Protein AF-A0A8C0G043-F1 (afdb_monomer_lite)

Organism: Chelonoidis abingdonii (NCBI:txid106734)

Structure (mmCIF, N/CA/C/O backbone):
data_AF-A0A8C0G043-F1
#
_entry.id   AF-A0A8C0G043-F1
#
loop_
_atom_site.group_PDB
_atom_site.id
_atom_site.type_symbol
_atom_site.label_atom_id
_atom_site.label_alt_id
_atom_site.label_comp_id
_atom_site.label_asym_id
_atom_site.label_entity_id
_atom_site.label_seq_id
_atom_site.pdbx_PDB_ins_code
_atom_site.Cartn_x
_atom_site.Cartn_y
_atom_site.Cartn_z
_atom_site.occupancy
_atom_site.B_iso_or_equiv
_atom_site.auth_seq_id
_atom_site.auth_comp_id
_atom_site.auth_asym_id
_atom_site.auth_atom_id
_atom_site.pdbx_PDB_model_num
ATOM 1 N N . ILE A 1 1 ? 11.505 -11.528 8.336 1.00 59.50 1 ILE A N 1
ATOM 2 C CA . ILE A 1 1 ? 10.278 -11.000 7.685 1.00 59.50 1 ILE A CA 1
ATOM 3 C C . ILE A 1 1 ? 9.089 -11.456 8.519 1.00 59.50 1 ILE A C 1
ATOM 5 O O . ILE A 1 1 ? 9.089 -12.606 8.944 1.00 59.50 1 ILE A O 1
ATOM 9 N N . TYR A 1 2 ? 8.133 -10.569 8.796 1.00 73.75 2 TYR A N 1
ATOM 10 C CA . TYR A 1 2 ? 7.026 -10.818 9.729 1.00 73.75 2 TYR A CA 1
ATOM 11 C C . TYR A 1 2 ? 6.059 -11.940 9.284 1.00 73.75 2 TYR A C 1
ATOM 13 O O . TYR A 1 2 ? 5.515 -12.641 10.132 1.00 73.75 2 TYR A O 1
ATOM 21 N N . SER A 1 3 ? 5.911 -12.172 7.974 1.00 74.19 3 SER A N 1
ATOM 22 C CA . SER A 1 3 ? 5.078 -13.240 7.393 1.00 74.19 3 SER A CA 1
ATOM 23 C C . SER A 1 3 ? 5.573 -14.672 7.650 1.00 74.19 3 SER A C 1
ATOM 25 O O . SER A 1 3 ? 4.772 -15.607 7.603 1.00 74.19 3 SER A O 1
ATOM 27 N N . ASP A 1 4 ? 6.873 -14.843 7.940 1.00 81.50 4 ASP A N 1
ATOM 28 C CA . ASP A 1 4 ? 7.525 -16.143 8.183 1.00 81.50 4 ASP A CA 1
ATOM 29 C C . ASP A 1 4 ? 7.312 -17.144 7.025 1.00 81.50 4 ASP A C 1
ATOM 31 O O . ASP A 1 4 ? 6.990 -18.306 7.248 1.00 81.50 4 ASP A O 1
ATOM 35 N N . ARG A 1 5 ? 7.462 -16.678 5.770 1.00 79.44 5 ARG A N 1
ATOM 36 C CA . ARG A 1 5 ? 7.255 -17.460 4.529 1.00 79.44 5 ARG A CA 1
ATOM 37 C C . ARG A 1 5 ? 5.898 -18.172 4.524 1.00 79.44 5 ARG A C 1
ATOM 39 O O . ARG A 1 5 ? 5.834 -19.397 4.626 1.00 79.44 5 ARG A O 1
ATOM 46 N N . THR A 1 6 ? 4.808 -17.414 4.439 1.00 79.56 6 THR A N 1
ATOM 47 C CA . THR A 1 6 ? 3.412 -17.908 4.529 1.00 79.56 6 THR A CA 1
ATOM 48 C C . THR A 1 6 ? 2.971 -18.507 5.877 1.00 79.56 6 THR A C 1
ATOM 50 O O . THR A 1 6 ? 1.774 -18.698 6.076 1.00 79.56 6 THR A O 1
ATOM 53 N N . ARG A 1 7 ? 3.875 -18.790 6.834 1.00 78.31 7 ARG A N 1
AT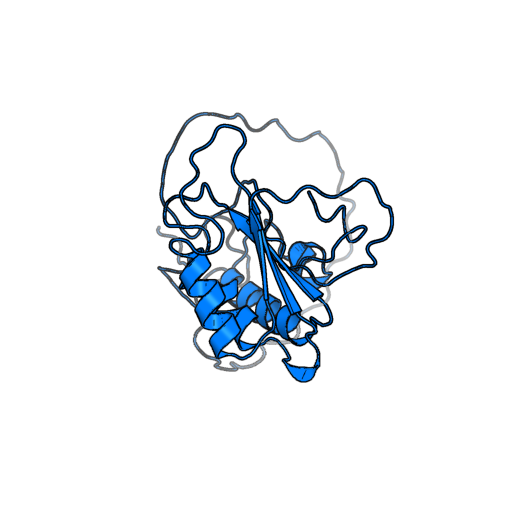OM 54 C CA . ARG A 1 7 ? 3.525 -19.513 8.079 1.00 78.31 7 ARG A CA 1
ATOM 55 C C . ARG A 1 7 ? 2.655 -18.717 9.050 1.00 78.31 7 ARG A C 1
ATOM 57 O O . ARG A 1 7 ? 2.049 -19.320 9.930 1.00 78.31 7 ARG A O 1
ATOM 64 N N . ARG A 1 8 ? 2.633 -17.387 8.934 1.00 78.06 8 ARG A N 1
ATOM 65 C CA . ARG A 1 8 ? 1.775 -16.497 9.742 1.00 78.06 8 ARG A CA 1
ATOM 66 C C . ARG A 1 8 ? 0.804 -15.712 8.872 1.00 78.06 8 ARG A C 1
ATOM 68 O O . ARG A 1 8 ? -0.361 -15.581 9.215 1.00 78.06 8 ARG A O 1
ATOM 75 N N . TYR A 1 9 ? 1.303 -15.203 7.750 1.00 83.62 9 TYR A N 1
ATOM 76 C CA . TYR A 1 9 ? 0.574 -14.328 6.840 1.00 83.62 9 TYR A CA 1
ATOM 77 C C . TYR A 1 9 ? 1.056 -14.557 5.411 1.00 83.62 9 TYR A C 1
ATOM 79 O O . TYR A 1 9 ? 2.229 -14.873 5.214 1.00 83.62 9 TYR A O 1
ATOM 87 N N . LEU A 1 10 ? 0.184 -14.349 4.424 1.00 85.56 10 LEU A N 1
ATOM 88 C CA . LEU A 1 10 ? 0.508 -14.496 3.002 1.00 85.56 10 LEU A CA 1
ATOM 89 C C . LEU A 1 10 ? 0.495 -13.126 2.300 1.00 85.56 10 LEU A C 1
ATOM 91 O O . LEU A 1 10 ? -0.532 -12.777 1.726 1.00 85.56 10 LEU A O 1
ATOM 95 N N . PRO A 1 11 ? 1.582 -12.331 2.348 1.00 88.19 11 PRO A N 1
ATOM 96 C CA . PRO A 1 11 ? 1.716 -11.134 1.523 1.00 88.19 11 PRO A CA 1
ATOM 97 C C . PRO A 1 11 ? 1.948 -11.456 0.052 1.00 88.19 11 PRO A C 1
ATOM 99 O O . PRO A 1 11 ? 2.383 -12.554 -0.291 1.00 88.19 11 PRO A O 1
ATOM 102 N N . LEU A 1 12 ? 1.746 -10.454 -0.810 1.00 87.50 12 LEU A N 1
ATOM 103 C CA . LEU A 1 12 ? 1.955 -10.570 -2.253 1.00 87.50 12 LEU A CA 1
ATOM 104 C C . LEU A 1 12 ? 3.327 -11.178 -2.602 1.00 87.50 12 LEU A C 1
ATOM 106 O O . LEU A 1 12 ? 3.374 -12.129 -3.379 1.00 87.50 12 LEU A O 1
ATOM 110 N N . CYS A 1 13 ? 4.416 -10.712 -1.979 1.00 86.19 13 CYS A N 1
ATOM 111 C CA . CYS A 1 13 ? 5.775 -11.238 -2.186 1.00 86.19 13 CYS A CA 1
ATOM 112 C C . CYS A 1 13 ? 5.940 -12.728 -1.825 1.00 86.19 13 CYS A C 1
ATOM 114 O O . CYS A 1 13 ? 6.779 -13.395 -2.419 1.00 86.19 13 CYS A O 1
ATOM 116 N N . ASP A 1 14 ? 5.135 -13.270 -0.902 1.00 86.25 14 ASP A N 1
ATOM 117 C CA . ASP A 1 14 ? 5.160 -14.695 -0.531 1.00 86.25 14 ASP A CA 1
ATOM 118 C C . ASP A 1 14 ? 4.188 -15.545 -1.391 1.00 86.25 14 ASP A C 1
ATOM 120 O O . ASP A 1 14 ? 4.133 -16.768 -1.243 1.00 86.25 14 ASP A O 1
ATOM 124 N N . THR A 1 15 ? 3.413 -14.940 -2.305 1.00 85.94 15 THR A N 1
ATOM 125 C CA . THR A 1 15 ? 2.629 -15.689 -3.308 1.00 85.94 15 THR A CA 1
ATOM 126 C C . THR A 1 15 ? 3.529 -16.227 -4.422 1.00 85.94 15 THR A C 1
ATOM 128 O O . THR A 1 15 ? 4.601 -15.684 -4.688 1.00 85.94 15 THR A O 1
ATOM 131 N N . LEU A 1 16 ? 3.075 -17.255 -5.151 1.00 90.06 16 LEU A N 1
ATOM 132 C CA . LEU A 1 16 ? 3.835 -17.813 -6.279 1.00 90.06 16 LEU A CA 1
ATOM 133 C C . LEU A 1 16 ? 4.199 -16.748 -7.328 1.00 90.06 16 LEU A C 1
ATOM 135 O O . LEU A 1 16 ? 5.330 -16.716 -7.793 1.00 90.06 16 LEU A O 1
ATOM 139 N N . ILE A 1 17 ? 3.264 -15.862 -7.686 1.00 88.94 17 ILE A N 1
ATOM 140 C CA . ILE A 1 17 ? 3.528 -14.825 -8.692 1.00 88.94 17 ILE A CA 1
ATOM 141 C C . ILE A 1 17 ? 4.449 -13.743 -8.125 1.00 88.94 17 ILE A C 1
ATOM 143 O O . ILE A 1 17 ? 5.455 -13.425 -8.751 1.00 88.94 17 ILE A O 1
ATOM 147 N N . GLY A 1 18 ? 4.153 -13.209 -6.936 1.00 88.19 18 GLY A N 1
ATOM 148 C CA . GLY A 1 18 ? 4.967 -12.145 -6.344 1.00 88.19 18 GLY A CA 1
ATOM 149 C C . GLY A 1 18 ? 6.399 -12.585 -6.037 1.00 88.19 18 GLY A C 1
ATOM 150 O O . GLY A 1 18 ? 7.322 -11.829 -6.319 1.00 88.19 18 GLY A O 1
ATOM 151 N N . SER A 1 19 ? 6.610 -13.819 -5.568 1.00 89.31 19 SER A N 1
ATOM 152 C CA . SER A 1 19 ? 7.951 -14.352 -5.260 1.00 89.31 19 SER A CA 1
ATOM 153 C C . SER A 1 19 ? 8.864 -14.500 -6.483 1.00 89.31 19 SER A C 1
ATOM 155 O O . SER A 1 19 ? 10.082 -14.463 -6.328 1.00 89.31 19 SER A O 1
ATOM 157 N N . PHE A 1 20 ? 8.313 -14.607 -7.700 1.00 90.44 20 PHE A N 1
ATOM 158 C CA . PHE A 1 20 ? 9.107 -14.550 -8.934 1.00 90.44 20 PHE A CA 1
ATOM 159 C C . PHE A 1 20 ? 9.534 -13.130 -9.328 1.00 90.44 20 PHE A C 1
ATOM 161 O O . PHE A 1 20 ? 10.513 -12.991 -10.054 1.00 90.44 20 PHE A O 1
ATOM 168 N N . GLY A 1 21 ? 8.816 -12.090 -8.890 1.00 88.00 21 GLY A N 1
ATOM 169 C CA . GLY A 1 21 ? 9.175 -10.690 -9.152 1.00 88.00 21 GLY A CA 1
ATOM 170 C C . GLY A 1 21 ? 9.934 -10.013 -8.008 1.00 88.00 21 GLY A C 1
ATOM 171 O O . GLY A 1 21 ? 10.554 -8.973 -8.224 1.00 88.00 21 GLY A O 1
ATOM 172 N N . ASP A 1 22 ? 9.883 -10.572 -6.795 1.00 85.75 22 ASP A N 1
ATOM 173 C CA . ASP A 1 22 ? 10.409 -9.952 -5.577 1.00 85.75 22 ASP A CA 1
ATOM 174 C C . ASP A 1 22 ? 11.915 -9.652 -5.698 1.00 85.75 22 ASP A C 1
ATOM 176 O O . ASP A 1 22 ? 12.726 -10.521 -6.017 1.00 85.75 22 ASP A O 1
ATOM 180 N N . PHE A 1 23 ? 12.284 -8.390 -5.466 1.00 85.06 23 PHE A N 1
ATOM 181 C CA . PHE A 1 23 ? 13.631 -7.820 -5.654 1.00 85.06 23 PHE A CA 1
ATOM 182 C C . PHE A 1 23 ? 14.239 -7.870 -7.069 1.00 85.06 23 PHE A C 1
ATOM 184 O O . PHE A 1 23 ? 15.354 -7.372 -7.246 1.00 85.06 23 PHE A O 1
ATOM 191 N N . LEU A 1 24 ? 13.541 -8.387 -8.084 1.00 89.19 24 LEU A N 1
ATOM 192 C CA . LEU A 1 24 ? 14.036 -8.398 -9.463 1.00 89.19 24 LEU A CA 1
ATOM 193 C C . LEU A 1 24 ? 13.673 -7.110 -10.220 1.00 89.19 24 LEU A C 1
ATOM 195 O O . LEU A 1 24 ? 12.675 -6.449 -9.946 1.00 89.19 24 LEU A O 1
ATOM 199 N N . ASN A 1 25 ? 14.493 -6.774 -11.217 1.00 89.38 25 ASN A N 1
ATOM 200 C CA . ASN A 1 25 ? 14.250 -5.700 -12.179 1.00 89.38 25 ASN A CA 1
ATOM 201 C C . ASN A 1 25 ? 14.567 -6.236 -13.581 1.00 89.38 25 ASN A C 1
ATOM 203 O O . ASN A 1 25 ? 15.611 -6.862 -13.770 1.00 89.38 25 ASN A O 1
ATOM 207 N N . TRP A 1 26 ? 13.670 -6.042 -14.548 1.00 92.12 26 TRP A N 1
ATOM 208 C CA . TRP A 1 26 ? 13.805 -6.623 -15.884 1.00 92.12 26 TRP A CA 1
ATOM 209 C C . TRP A 1 26 ? 13.131 -5.779 -16.965 1.00 92.12 26 TRP A C 1
ATOM 211 O O . TRP A 1 26 ? 12.084 -5.166 -16.765 1.00 92.12 26 TRP A O 1
ATOM 221 N N . CYS A 1 27 ? 13.721 -5.796 -18.156 1.00 92.69 27 CYS A N 1
ATOM 222 C CA . CYS A 1 27 ? 13.172 -5.200 -19.366 1.00 92.69 27 CYS A CA 1
ATOM 223 C C . CYS A 1 27 ? 13.891 -5.766 -20.603 1.00 92.69 27 CYS A C 1
ATOM 225 O O . CYS A 1 27 ? 15.016 -6.267 -20.513 1.00 92.69 27 CYS A O 1
ATOM 227 N N . GLY A 1 28 ? 13.241 -5.684 -21.765 1.00 91.25 28 GLY A N 1
ATOM 228 C CA . GLY A 1 28 ? 13.879 -5.977 -23.051 1.00 91.25 28 GLY A CA 1
ATOM 229 C C . GLY A 1 28 ? 14.811 -4.851 -23.513 1.00 91.25 28 GLY A C 1
ATOM 230 O O . GLY A 1 28 ? 14.851 -3.770 -22.923 1.00 91.25 28 GLY A O 1
ATOM 231 N N . GLN A 1 29 ? 15.547 -5.090 -24.594 1.00 89.25 29 GLN A N 1
ATOM 232 C CA . GLN A 1 29 ? 16.297 -4.067 -25.324 1.00 89.25 29 GLN A CA 1
ATOM 233 C C . GLN A 1 29 ? 15.414 -3.389 -26.382 1.00 89.25 29 GLN A C 1
ATOM 235 O O . GLN A 1 29 ? 14.492 -3.984 -26.925 1.00 89.25 29 GLN A O 1
ATOM 240 N N . ALA A 1 30 ? 15.669 -2.109 -26.676 1.00 84.25 30 ALA A N 1
ATOM 241 C CA . ALA A 1 30 ? 14.777 -1.325 -27.543 1.00 84.25 30 ALA A CA 1
ATOM 242 C C . ALA A 1 30 ? 14.837 -1.734 -29.025 1.00 84.25 30 ALA A C 1
ATOM 244 O O . ALA A 1 30 ? 13.884 -1.518 -29.767 1.00 84.25 30 ALA A O 1
ATOM 245 N N . ASN A 1 31 ? 15.977 -2.288 -29.446 1.00 87.19 31 ASN A N 1
ATOM 246 C CA . ASN A 1 31 ? 16.301 -2.599 -30.839 1.00 87.19 31 ASN A CA 1
ATOM 247 C C . ASN A 1 31 ? 16.760 -4.064 -31.015 1.00 87.19 31 ASN A C 1
ATOM 249 O O . ASN A 1 31 ? 17.343 -4.394 -32.043 1.00 87.19 31 ASN A O 1
ATOM 253 N N . ASP A 1 32 ? 16.573 -4.913 -29.999 1.00 89.81 32 ASP A N 1
ATOM 254 C CA . ASP A 1 32 ? 17.010 -6.314 -29.981 1.00 89.81 32 ASP A CA 1
ATOM 255 C C . ASP A 1 32 ? 16.078 -7.134 -29.067 1.00 89.81 32 ASP A C 1
ATOM 257 O O . ASP A 1 32 ? 15.365 -6.590 -28.228 1.00 89.81 32 ASP A O 1
ATOM 261 N N . THR A 1 33 ? 16.080 -8.450 -29.237 1.00 90.69 33 THR A N 1
ATOM 262 C CA . THR A 1 33 ? 15.260 -9.429 -28.504 1.00 90.69 33 THR A CA 1
ATOM 263 C C . THR A 1 33 ? 15.811 -9.799 -27.121 1.00 90.69 33 THR A C 1
ATOM 265 O O . THR A 1 33 ? 15.146 -10.509 -26.368 1.00 90.69 33 THR A O 1
ATOM 268 N N . GLY A 1 34 ? 17.020 -9.340 -26.781 1.00 93.25 34 GLY A N 1
ATOM 269 C CA . GLY A 1 34 ? 17.683 -9.617 -25.508 1.00 93.25 34 GLY A CA 1
ATOM 270 C C . GLY A 1 34 ? 17.158 -8.801 -24.319 1.00 93.25 34 GLY A C 1
ATOM 271 O O . GLY A 1 34 ? 16.411 -7.833 -24.462 1.00 93.25 34 GLY A O 1
ATOM 272 N N . PHE A 1 35 ? 17.599 -9.182 -23.118 1.00 92.25 35 PHE A N 1
ATOM 273 C CA . PHE A 1 35 ? 17.397 -8.402 -21.893 1.00 92.25 35 PHE A CA 1
ATOM 274 C C . PHE A 1 35 ? 18.353 -7.205 -21.832 1.00 92.25 35 PHE A C 1
ATOM 276 O O . PHE A 1 35 ? 19.514 -7.303 -22.238 1.00 92.25 35 PHE A O 1
ATOM 283 N N . ASN A 1 36 ? 17.893 -6.081 -21.281 1.00 91.06 36 ASN A N 1
ATOM 284 C CA . ASN A 1 36 ? 18.755 -4.936 -21.002 1.00 91.06 36 ASN A CA 1
ATOM 285 C C . ASN A 1 36 ? 19.272 -5.003 -19.557 1.00 91.06 36 ASN A C 1
ATOM 287 O O . ASN A 1 36 ? 18.542 -4.713 -18.614 1.00 91.06 36 ASN A O 1
ATOM 291 N N . TYR A 1 37 ? 20.538 -5.391 -19.399 1.00 91.25 37 TYR A N 1
ATOM 292 C CA . TYR A 1 37 ? 21.202 -5.511 -18.096 1.00 91.25 37 TYR A CA 1
ATOM 293 C C . TYR A 1 37 ? 21.801 -4.192 -17.577 1.00 91.25 37 TYR A C 1
ATOM 295 O O . TYR A 1 37 ? 22.223 -4.137 -16.426 1.00 91.25 37 TYR A O 1
ATOM 303 N N . ASP A 1 38 ? 21.850 -3.138 -18.398 1.00 90.69 38 ASP A N 1
ATOM 304 C CA . ASP A 1 38 ? 22.511 -1.878 -18.034 1.00 90.69 38 ASP A CA 1
ATOM 305 C C . ASP A 1 38 ? 21.560 -0.955 -17.270 1.00 90.69 38 ASP A C 1
ATOM 307 O O . ASP A 1 38 ? 21.941 -0.301 -16.303 1.00 90.69 38 ASP A O 1
ATOM 311 N N . SER A 1 39 ? 20.319 -0.845 -17.754 1.00 88.19 39 SER A N 1
ATOM 312 C CA . SER A 1 39 ? 19.271 -0.030 -17.142 1.00 88.19 39 SER A CA 1
ATOM 313 C C . SER A 1 39 ? 17.897 -0.372 -17.711 1.00 88.19 39 SER A C 1
ATOM 315 O O . SER A 1 39 ? 17.751 -0.625 -18.907 1.00 88.19 39 SER A O 1
ATOM 317 N N . CYS A 1 40 ? 16.874 -0.292 -16.862 1.00 89.69 40 CYS A N 1
ATOM 318 C CA . CYS A 1 40 ? 15.476 -0.376 -17.270 1.00 89.69 40 CYS A CA 1
ATOM 319 C C . CYS A 1 40 ? 14.771 0.980 -17.138 1.00 89.69 40 CYS A C 1
ATOM 321 O O . CYS A 1 40 ? 15.223 1.824 -16.355 1.00 89.69 40 CYS A O 1
ATOM 323 N N . PRO A 1 41 ? 13.710 1.227 -17.932 1.00 87.00 41 PRO A N 1
ATOM 324 C CA . PRO A 1 41 ? 12.920 2.443 -17.808 1.00 87.00 41 PRO A CA 1
ATOM 325 C C . PRO A 1 41 ? 12.207 2.476 -16.458 1.00 87.00 41 PRO A C 1
ATOM 327 O O . PRO A 1 41 ? 11.627 1.474 -16.039 1.00 87.00 41 PRO A O 1
ATOM 330 N N . ASN A 1 42 ? 12.267 3.626 -15.792 1.00 83.81 42 ASN A N 1
ATOM 331 C CA . ASN A 1 42 ? 11.550 3.866 -14.543 1.00 83.81 42 ASN A CA 1
ATOM 332 C C . ASN A 1 42 ? 10.120 4.383 -14.811 1.00 83.81 42 ASN A C 1
ATOM 334 O O . ASN A 1 42 ? 9.727 4.583 -15.958 1.00 83.81 42 ASN A O 1
ATOM 338 N N . THR A 1 43 ? 9.333 4.593 -13.757 1.00 80.81 43 THR A N 1
ATOM 339 C CA . THR A 1 43 ? 7.918 5.002 -13.840 1.00 80.81 43 THR A CA 1
ATOM 340 C C . THR A 1 43 ? 7.730 6.438 -14.347 1.00 80.81 43 THR A C 1
ATOM 342 O O . THR A 1 43 ? 6.735 6.717 -15.011 1.00 80.81 43 THR A O 1
ATOM 345 N N . GLU A 1 44 ? 8.694 7.330 -14.092 1.00 81.81 44 GLU A N 1
ATOM 346 C CA . GLU A 1 44 ? 8.695 8.725 -14.568 1.00 81.81 44 GLU A CA 1
ATOM 347 C C . GLU A 1 44 ? 9.021 8.813 -16.068 1.00 81.81 44 GLU A C 1
ATOM 349 O O . GLU A 1 44 ? 8.402 9.573 -16.808 1.00 81.81 44 GLU A O 1
ATOM 354 N N . GLU A 1 45 ? 9.969 7.994 -16.527 1.00 80.88 45 GLU A N 1
ATOM 355 C CA . GLU A 1 45 ? 10.303 7.790 -17.936 1.00 80.88 45 GLU A CA 1
ATOM 356 C C . GLU A 1 45 ? 9.175 7.055 -18.667 1.00 80.88 45 GLU A C 1
ATOM 358 O O . GLU A 1 45 ? 8.918 7.332 -19.840 1.00 80.88 45 GLU A O 1
ATOM 363 N N . CYS A 1 46 ? 8.527 6.091 -17.999 1.00 80.88 46 CYS A N 1
ATOM 364 C CA . CYS A 1 46 ? 7.425 5.329 -18.562 1.00 80.88 46 CYS A CA 1
ATOM 365 C C . CYS A 1 46 ? 6.577 4.560 -17.535 1.00 80.88 46 CYS A C 1
ATOM 367 O O . CYS A 1 46 ? 6.999 3.544 -16.976 1.00 80.88 46 CYS A O 1
ATOM 369 N N . GLU A 1 47 ? 5.310 4.956 -17.404 1.00 81.38 47 GLU A N 1
ATOM 370 C CA . GLU A 1 47 ? 4.341 4.350 -16.478 1.00 81.38 47 GLU A CA 1
ATOM 371 C C . GLU A 1 47 ? 4.006 2.875 -16.792 1.00 81.38 47 GLU A C 1
ATOM 373 O O . GLU A 1 47 ? 3.573 2.127 -15.915 1.00 81.38 47 GLU A O 1
ATOM 378 N N . ASN A 1 48 ? 4.201 2.451 -18.046 1.00 87.12 48 ASN A N 1
ATOM 379 C CA . ASN A 1 48 ? 3.910 1.102 -18.546 1.00 87.12 48 ASN A CA 1
ATOM 380 C C . ASN A 1 48 ? 5.197 0.334 -18.899 1.00 87.12 48 ASN A C 1
ATOM 382 O O . ASN A 1 48 ? 5.276 -0.360 -19.914 1.00 87.12 48 ASN A O 1
ATOM 386 N N . ASN A 1 49 ? 6.235 0.470 -18.068 1.00 87.94 49 ASN A N 1
ATOM 387 C CA . ASN A 1 49 ? 7.399 -0.415 -18.124 1.00 87.94 49 ASN A CA 1
ATOM 388 C C . ASN A 1 49 ? 7.052 -1.837 -17.627 1.00 87.94 49 ASN A C 1
ATOM 390 O O . ASN A 1 49 ? 5.985 -2.074 -17.055 1.00 87.94 49 ASN A O 1
ATOM 394 N N . ALA A 1 50 ? 7.942 -2.803 -17.871 1.00 91.12 50 ALA A N 1
ATOM 395 C CA . ALA A 1 50 ? 7.676 -4.219 -17.608 1.00 91.12 50 ALA A CA 1
ATOM 396 C C . ALA A 1 50 ? 7.478 -4.550 -16.115 1.00 91.12 50 ALA A C 1
ATOM 398 O O . ALA A 1 50 ? 6.615 -5.366 -15.791 1.00 91.12 50 ALA A O 1
ATOM 399 N N . VAL A 1 51 ? 8.235 -3.905 -15.221 1.00 91.06 51 VAL A N 1
ATOM 400 C CA . VAL A 1 51 ? 8.176 -4.138 -13.767 1.00 91.06 51 VAL A CA 1
ATOM 401 C C . VAL A 1 51 ? 6.920 -3.502 -13.168 1.00 91.06 51 VAL A C 1
ATOM 403 O O . VAL A 1 51 ? 6.168 -4.175 -12.466 1.00 91.06 51 VAL A O 1
ATOM 406 N N 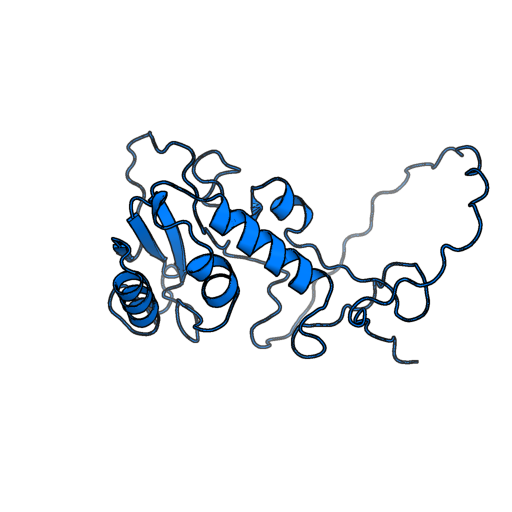. GLU A 1 52 ? 6.627 -2.245 -13.513 1.00 88.81 52 GLU A N 1
ATOM 407 C CA . GLU A 1 52 ? 5.385 -1.563 -13.119 1.00 88.81 52 GLU A CA 1
ATOM 408 C C . GLU A 1 52 ? 4.149 -2.327 -13.602 1.00 88.81 52 GLU A C 1
ATOM 410 O O . GLU A 1 52 ? 3.253 -2.627 -12.816 1.00 88.81 52 GLU A O 1
ATOM 415 N N . SER A 1 53 ? 4.113 -2.718 -14.879 1.00 91.81 53 SER A N 1
ATOM 416 C CA . SER A 1 53 ? 2.975 -3.452 -15.455 1.00 91.81 53 SER A CA 1
ATOM 417 C C . SER A 1 53 ? 2.757 -4.808 -14.777 1.00 91.81 53 SER A C 1
ATOM 419 O O . SER A 1 53 ? 1.614 -5.199 -14.534 1.00 91.81 53 SER A O 1
ATOM 421 N N . PHE A 1 54 ? 3.842 -5.511 -14.433 1.00 93.69 54 PHE A N 1
ATOM 422 C CA . PHE A 1 54 ? 3.781 -6.749 -13.660 1.00 93.69 54 PHE A CA 1
ATOM 423 C C . PHE A 1 54 ? 3.175 -6.514 -12.274 1.00 93.69 54 PHE A C 1
ATOM 425 O O . PHE A 1 54 ? 2.187 -7.165 -11.928 1.00 93.69 54 PHE A O 1
ATOM 432 N N . TRP A 1 55 ? 3.704 -5.557 -11.504 1.00 93.00 55 TRP A N 1
ATOM 433 C CA . TRP A 1 55 ? 3.209 -5.290 -10.153 1.00 93.00 55 TRP A CA 1
ATOM 434 C C . TRP A 1 55 ? 1.774 -4.757 -10.151 1.00 93.00 55 TRP A C 1
ATOM 436 O O . TRP A 1 55 ? 1.001 -5.155 -9.285 1.00 93.00 55 TRP A O 1
ATOM 446 N N . LYS A 1 56 ? 1.362 -3.965 -11.154 1.00 93.25 56 LYS A N 1
ATOM 447 C CA . LYS A 1 56 ? -0.032 -3.505 -11.311 1.00 93.25 56 LYS A CA 1
ATOM 448 C C . LYS A 1 56 ? -0.986 -4.699 -11.392 1.00 93.25 56 LYS A C 1
ATOM 450 O O . LYS A 1 56 ? -1.938 -4.787 -10.618 1.00 93.25 56 LYS A O 1
ATOM 455 N N . ILE A 1 57 ? -0.712 -5.655 -12.282 1.00 93.38 57 ILE A N 1
ATOM 456 C CA . ILE A 1 57 ? -1.550 -6.854 -12.452 1.00 93.38 57 ILE A CA 1
ATOM 457 C C . ILE A 1 57 ? -1.454 -7.795 -11.242 1.00 93.38 57 ILE A C 1
ATOM 459 O O . ILE A 1 57 ? -2.476 -8.355 -10.832 1.00 93.38 57 ILE A O 1
ATOM 463 N N . ALA A 1 58 ? -0.275 -7.940 -10.633 1.00 92.31 58 ALA A N 1
ATOM 464 C CA . ALA A 1 58 ? -0.078 -8.760 -9.440 1.00 92.31 58 ALA A CA 1
ATOM 465 C C . ALA A 1 58 ? -0.882 -8.221 -8.238 1.00 92.31 58 ALA A C 1
ATOM 467 O O . ALA A 1 58 ? -1.661 -8.971 -7.648 1.00 92.31 58 ALA A O 1
ATOM 468 N N . SER A 1 59 ? -0.786 -6.918 -7.947 1.00 93.12 59 SER A N 1
ATOM 469 C CA . SER A 1 59 ? -1.561 -6.222 -6.909 1.00 93.12 59 SER A CA 1
ATOM 470 C C . SER A 1 59 ? -3.074 -6.316 -7.142 1.00 93.12 59 SER A C 1
ATOM 472 O O . SER A 1 59 ? -3.805 -6.712 -6.233 1.00 93.12 59 SER A O 1
ATOM 474 N N . ILE A 1 60 ? -3.557 -6.047 -8.365 1.00 94.25 60 ILE A N 1
ATOM 475 C CA . ILE A 1 60 ? -4.987 -6.180 -8.716 1.00 94.25 60 ILE A CA 1
ATOM 476 C C . ILE A 1 60 ? -5.483 -7.613 -8.479 1.00 94.25 60 ILE A C 1
ATOM 478 O O . ILE A 1 60 ? -6.567 -7.819 -7.929 1.00 94.25 60 ILE A O 1
ATOM 482 N N . THR A 1 61 ? -4.707 -8.612 -8.907 1.00 93.38 61 THR A N 1
ATOM 483 C CA . THR A 1 61 ? -5.079 -10.031 -8.783 1.00 93.38 61 THR A CA 1
ATOM 484 C C . THR A 1 61 ? -5.117 -10.459 -7.319 1.00 93.38 61 THR A C 1
ATOM 486 O O . THR A 1 61 ? -6.078 -11.092 -6.885 1.00 93.38 61 THR A O 1
ATOM 489 N N . TYR A 1 62 ? -4.113 -10.057 -6.542 1.00 92.94 62 TYR A N 1
ATOM 490 C CA . TYR A 1 62 ? -4.017 -10.344 -5.116 1.00 92.94 62 TYR A CA 1
ATOM 491 C C . TYR A 1 62 ? -5.153 -9.701 -4.312 1.00 92.94 62 TYR A C 1
ATOM 493 O O . TYR A 1 62 ? -5.792 -10.383 -3.510 1.00 92.94 62 TYR A O 1
ATOM 501 N N . ALA A 1 63 ? -5.494 -8.439 -4.582 1.00 94.06 63 ALA A N 1
ATOM 502 C CA . ALA A 1 63 ? -6.626 -7.771 -3.939 1.00 94.06 63 ALA A CA 1
ATOM 503 C C . ALA A 1 63 ? -7.978 -8.426 -4.279 1.00 94.06 63 ALA A C 1
ATOM 505 O O . ALA A 1 63 ? -8.814 -8.594 -3.393 1.00 94.06 63 ALA A O 1
ATOM 506 N N . LYS A 1 64 ? -8.173 -8.880 -5.528 1.00 94.31 64 LYS A N 1
ATOM 507 C CA . LYS A 1 64 ? -9.382 -9.619 -5.948 1.00 94.31 64 LYS A CA 1
ATOM 508 C C . LYS A 1 64 ? -9.512 -11.008 -5.320 1.00 94.31 64 LYS A C 1
ATOM 510 O O . LYS A 1 64 ? -10.625 -11.506 -5.173 1.00 94.31 64 LYS A O 1
ATOM 515 N N . GLN A 1 65 ? -8.391 -11.652 -5.001 1.00 92.56 65 GLN A N 1
ATOM 516 C CA . GLN A 1 65 ? -8.361 -12.986 -4.389 1.00 92.56 65 GLN A CA 1
ATOM 517 C C . GLN A 1 65 ? -8.342 -12.944 -2.853 1.00 92.56 65 GLN A C 1
ATOM 519 O O . GLN A 1 65 ? -8.642 -13.952 -2.213 1.00 92.56 65 GLN A O 1
ATOM 524 N N . SER A 1 66 ? -8.024 -11.792 -2.260 1.00 90.31 66 SER A N 1
ATOM 525 C CA . SER A 1 66 ? -8.003 -11.598 -0.810 1.00 90.31 66 SER A CA 1
ATOM 526 C C . SER A 1 66 ? -9.410 -11.621 -0.203 1.00 90.31 66 SER A C 1
ATOM 528 O O . SER A 1 66 ? -10.377 -11.148 -0.800 1.00 90.31 66 SER A O 1
ATOM 530 N N . SER A 1 67 ? -9.526 -12.188 0.998 1.00 92.06 67 SER A N 1
ATOM 531 C CA . SER A 1 67 ? -10.789 -12.330 1.734 1.00 92.06 67 SER A CA 1
ATOM 532 C C . SER A 1 67 ? -10.541 -12.502 3.238 1.00 92.06 67 SER A C 1
ATOM 534 O O . SER A 1 67 ? -9.402 -12.676 3.671 1.00 92.06 67 SER A O 1
ATOM 536 N N . GLY A 1 68 ? -11.603 -12.447 4.044 1.00 93.25 68 GLY A N 1
ATOM 537 C CA . GLY A 1 68 ? -11.528 -12.531 5.501 1.00 93.25 68 GLY A CA 1
ATOM 538 C C . GLY A 1 68 ? -11.066 -11.217 6.132 1.00 93.25 68 GLY A C 1
ATOM 539 O O . GLY A 1 68 ? -11.554 -10.146 5.772 1.00 93.25 68 GLY A O 1
ATOM 540 N N . VAL A 1 69 ? -10.159 -11.297 7.107 1.00 91.44 69 VAL A N 1
ATOM 541 C CA . VAL A 1 69 ? -9.531 -10.115 7.716 1.00 91.44 69 VAL A CA 1
ATOM 542 C C . VAL A 1 69 ? -8.327 -9.712 6.872 1.00 91.44 69 VAL A C 1
ATOM 544 O O . VAL A 1 69 ? -7.401 -10.506 6.714 1.00 91.44 69 VAL A O 1
ATOM 547 N N . ILE A 1 70 ? -8.337 -8.485 6.350 1.00 92.56 70 ILE A N 1
ATOM 548 C CA . ILE A 1 70 ? -7.212 -7.924 5.597 1.00 92.56 70 ILE A CA 1
ATOM 549 C C . ILE A 1 70 ? -6.302 -7.173 6.560 1.00 92.56 70 ILE A C 1
ATOM 551 O O . ILE A 1 70 ? -6.704 -6.157 7.118 1.00 92.56 70 ILE A O 1
ATOM 555 N N . TYR A 1 71 ? -5.071 -7.640 6.728 1.00 92.00 71 TYR A N 1
ATOM 556 C CA . TYR A 1 71 ? -4.068 -6.949 7.544 1.00 92.00 71 TYR A CA 1
ATOM 557 C C . TYR A 1 71 ? -3.231 -6.004 6.679 1.00 92.00 71 TYR A C 1
ATOM 559 O O . TYR A 1 71 ? -2.800 -6.406 5.602 1.00 92.00 71 TYR A O 1
ATOM 567 N N . VAL A 1 72 ? -2.971 -4.777 7.126 1.00 93.19 72 VAL A N 1
ATOM 568 C CA . VAL A 1 72 ? -2.188 -3.765 6.392 1.00 93.19 72 VAL A CA 1
ATOM 569 C C . VAL A 1 72 ? -1.073 -3.255 7.296 1.00 93.19 72 VAL A C 1
ATOM 571 O O . VAL A 1 72 ? -1.357 -2.800 8.396 1.00 93.19 72 VAL A O 1
ATOM 574 N N . MET A 1 73 ? 0.185 -3.308 6.851 1.00 91.88 73 MET A N 1
ATOM 575 C CA . MET A 1 73 ? 1.331 -2.813 7.631 1.00 91.88 73 MET A CA 1
ATOM 576 C C . MET A 1 73 ? 1.924 -1.550 6.994 1.00 91.88 73 MET A C 1
ATOM 578 O O . MET A 1 73 ? 2.360 -1.591 5.842 1.00 91.88 73 MET A O 1
ATOM 582 N N . LEU A 1 74 ? 1.961 -0.452 7.754 1.00 92.31 74 LEU A N 1
ATOM 583 C CA . LEU A 1 74 ? 2.472 0.868 7.355 1.00 92.31 74 LEU A CA 1
ATOM 584 C C . LEU A 1 74 ? 3.626 1.309 8.279 1.00 92.31 74 LEU A C 1
ATOM 586 O O . LEU A 1 74 ? 3.793 0.737 9.355 1.00 92.31 74 LEU A O 1
ATOM 590 N N . ASN A 1 75 ? 4.406 2.324 7.886 1.00 89.75 75 ASN A N 1
ATOM 591 C CA . ASN A 1 75 ? 5.393 2.957 8.779 1.00 89.75 75 ASN A CA 1
ATOM 592 C C . ASN A 1 75 ? 4.810 4.213 9.413 1.00 89.75 75 ASN A C 1
ATOM 594 O O . ASN A 1 75 ? 4.382 5.090 8.667 1.00 89.75 75 ASN A O 1
ATOM 598 N N . GLY A 1 76 ? 4.874 4.351 10.731 1.00 91.31 76 GLY A N 1
ATOM 599 C CA . GLY A 1 76 ? 4.627 5.641 11.380 1.00 91.31 76 GLY A CA 1
ATOM 600 C C . GLY A 1 76 ? 5.807 6.607 11.232 1.00 91.31 76 GLY A C 1
ATOM 601 O O . GLY A 1 76 ? 5.616 7.817 11.150 1.00 91.31 76 GLY A O 1
ATOM 602 N N . SER A 1 77 ? 7.024 6.089 11.038 1.00 91.19 77 SER A N 1
ATOM 603 C CA . SER A 1 77 ? 8.266 6.854 10.859 1.00 91.19 77 SER A CA 1
ATOM 604 C C . SER A 1 77 ? 8.600 7.237 9.407 1.00 91.19 77 SER A C 1
ATOM 606 O O . SER A 1 77 ? 9.679 7.774 9.145 1.00 91.19 77 SER A O 1
ATOM 608 N N . ALA A 1 78 ? 7.712 6.992 8.433 1.00 88.94 78 ALA A N 1
ATOM 609 C CA . ALA A 1 78 ? 7.982 7.338 7.032 1.00 88.94 78 ALA A CA 1
ATOM 610 C C . ALA A 1 78 ? 7.909 8.852 6.770 1.00 88.94 78 ALA A C 1
ATOM 612 O O . ALA A 1 78 ? 6.879 9.499 6.965 1.00 88.94 78 ALA A O 1
ATOM 613 N N . ILE A 1 79 ? 8.993 9.411 6.223 1.00 88.38 79 ILE A N 1
ATOM 614 C CA . ILE A 1 79 ? 9.011 10.783 5.703 1.00 88.38 79 ILE A CA 1
ATOM 615 C C . ILE A 1 79 ? 8.012 10.879 4.540 1.00 88.38 79 ILE A C 1
ATOM 617 O O . ILE A 1 79 ? 8.112 10.135 3.568 1.00 88.38 79 ILE A O 1
ATOM 621 N N . GLY A 1 80 ? 7.059 11.809 4.641 1.00 86.56 80 GLY A N 1
ATOM 622 C CA . GLY A 1 80 ? 5.945 11.942 3.693 1.00 86.56 80 GLY A CA 1
ATOM 623 C C . GLY A 1 80 ? 4.663 11.204 4.103 1.00 86.56 80 GLY A C 1
ATOM 624 O O . GLY A 1 80 ? 3.647 11.370 3.431 1.00 86.56 80 GLY A O 1
ATOM 625 N N . GLY A 1 81 ? 4.688 10.465 5.217 1.00 89.06 81 GLY A N 1
ATOM 626 C CA . GLY A 1 81 ? 3.528 9.803 5.813 1.00 89.06 81 GLY A CA 1
ATOM 627 C C . GLY A 1 81 ? 3.458 8.293 5.564 1.00 89.06 81 GLY A C 1
ATOM 628 O O . GLY A 1 81 ? 4.079 7.743 4.654 1.00 89.06 81 GLY A O 1
ATOM 629 N N . ALA A 1 82 ? 2.669 7.625 6.400 1.00 92.19 82 ALA A N 1
ATOM 630 C CA . ALA A 1 82 ? 2.460 6.178 6.420 1.00 92.19 82 ALA A CA 1
ATOM 631 C C . ALA A 1 82 ? 1.729 5.623 5.186 1.00 92.19 82 ALA A C 1
ATOM 633 O O . ALA A 1 82 ? 1.998 4.505 4.738 1.00 92.19 82 ALA A O 1
ATOM 634 N N . TYR A 1 83 ? 0.778 6.390 4.654 1.00 94.25 83 TYR A N 1
ATOM 635 C CA . TYR A 1 83 ? -0.105 6.029 3.554 1.00 94.25 83 TYR A CA 1
ATOM 636 C C . TYR A 1 83 ? 0.086 7.000 2.376 1.00 94.25 83 TYR A C 1
ATOM 638 O O . TYR A 1 83 ? -0.469 8.103 2.362 1.00 94.25 83 TYR A O 1
ATOM 646 N N . PRO A 1 84 ? 0.839 6.601 1.337 1.00 89.75 84 PRO A N 1
ATOM 647 C CA . PRO A 1 84 ? 0.956 7.404 0.134 1.00 89.75 84 PRO A CA 1
ATOM 648 C C . PRO A 1 84 ? -0.364 7.347 -0.650 1.00 89.75 84 PRO A C 1
ATOM 650 O O . PRO A 1 84 ? -0.779 6.293 -1.133 1.00 89.75 84 PRO A O 1
ATOM 653 N N . VAL A 1 85 ? -1.014 8.505 -0.809 1.00 87.62 85 VAL A N 1
ATOM 654 C CA . VAL A 1 85 ? -2.305 8.647 -1.519 1.00 87.62 85 VAL A CA 1
ATOM 655 C C . VAL A 1 85 ? -2.250 8.278 -3.009 1.00 87.62 85 VAL A C 1
ATOM 657 O O . VAL A 1 85 ? -3.297 8.138 -3.633 1.00 87.62 85 VAL A O 1
ATOM 660 N N . LYS A 1 86 ? -1.041 8.121 -3.564 1.00 87.94 86 LYS A N 1
ATOM 661 C CA . LYS A 1 86 ? -0.746 7.522 -4.871 1.00 87.94 86 LYS A CA 1
ATOM 662 C C . LYS A 1 86 ? 0.259 6.391 -4.671 1.00 87.94 86 LYS A C 1
ATOM 664 O O . LYS A 1 86 ? 1.278 6.588 -4.011 1.00 87.94 86 LYS A O 1
ATOM 669 N N . GLY A 1 87 ? 0.005 5.230 -5.258 1.00 87.19 87 GLY A N 1
ATOM 670 C CA . GLY A 1 87 ? 0.826 4.028 -5.126 1.00 87.19 87 GLY A CA 1
ATOM 671 C C . GLY A 1 87 ? -0.021 2.757 -5.102 1.00 87.19 8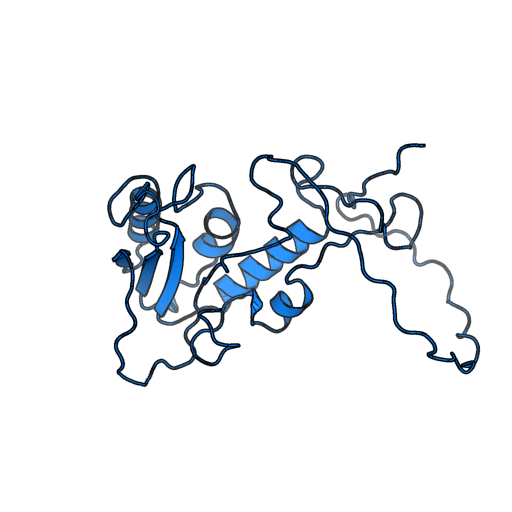7 GLY A C 1
ATOM 672 O O . GLY A 1 87 ? -1.235 2.806 -4.930 1.00 87.19 87 GLY A O 1
ATOM 673 N N . PHE A 1 88 ? 0.618 1.591 -5.240 1.00 89.12 88 PHE A N 1
ATOM 674 C CA . PHE A 1 88 ? -0.086 0.322 -5.486 1.00 89.12 88 PHE A CA 1
ATOM 675 C C . PHE A 1 88 ? -1.219 -0.001 -4.515 1.00 89.12 88 PHE A C 1
ATOM 677 O O . PHE A 1 88 ? -2.299 -0.387 -4.958 1.00 89.12 88 PHE A O 1
ATOM 684 N N . PHE A 1 89 ? -1.010 0.205 -3.214 1.00 94.06 89 PHE A N 1
ATOM 685 C CA . PHE A 1 89 ? -2.063 -0.048 -2.237 1.00 94.06 89 PHE A CA 1
ATOM 686 C C . PHE A 1 89 ? -3.279 0.869 -2.467 1.00 94.06 89 PHE A C 1
ATOM 688 O O . PHE A 1 89 ? -4.414 0.399 -2.502 1.00 94.06 89 PHE A O 1
ATOM 695 N N . ALA A 1 90 ? -3.042 2.161 -2.711 1.00 92.94 90 ALA A N 1
ATOM 696 C CA . ALA A 1 90 ? -4.084 3.156 -2.937 1.00 92.94 90 ALA A CA 1
ATOM 697 C C . ALA A 1 90 ? -4.796 3.006 -4.298 1.00 92.94 90 ALA A C 1
ATOM 699 O O . ALA A 1 90 ? -6.016 3.179 -4.362 1.00 92.94 90 ALA A O 1
ATOM 700 N N . ASP A 1 91 ? -4.063 2.697 -5.367 1.00 92.62 91 ASP A N 1
ATOM 701 C CA . ASP A 1 91 ? -4.564 2.780 -6.748 1.00 92.62 91 ASP A CA 1
ATOM 702 C C . ASP A 1 91 ? -4.966 1.419 -7.335 1.00 92.62 91 ASP A C 1
ATOM 704 O O . ASP A 1 91 ? -5.896 1.336 -8.137 1.00 92.62 91 ASP A O 1
ATOM 708 N N . TYR A 1 92 ? -4.301 0.338 -6.916 1.00 92.38 92 TYR A N 1
ATOM 709 C CA . TYR A 1 92 ? -4.441 -0.989 -7.525 1.00 92.38 92 TYR A CA 1
ATOM 710 C C . TYR A 1 92 ? -4.985 -2.056 -6.566 1.00 92.38 92 TYR A C 1
ATOM 712 O O . TYR A 1 92 ? -5.621 -2.998 -7.037 1.00 92.38 92 TYR A O 1
ATOM 720 N N . GLU A 1 93 ? -4.829 -1.906 -5.247 1.00 95.00 93 GLU A N 1
ATOM 721 C CA . GLU A 1 93 ? -5.297 -2.900 -4.266 1.00 95.00 93 GLU A CA 1
ATOM 722 C C . GLU A 1 93 ? -6.626 -2.492 -3.616 1.00 95.00 93 GLU A C 1
ATOM 724 O O . GLU A 1 93 ? -7.632 -3.169 -3.829 1.00 95.00 93 GLU A O 1
ATOM 729 N N . VAL A 1 94 ? -6.677 -1.350 -2.916 1.00 95.75 94 VAL A N 1
ATOM 730 C CA . VAL A 1 94 ? -7.892 -0.843 -2.243 1.00 95.75 94 VAL A CA 1
ATOM 731 C C . VAL A 1 94 ? -9.131 -0.812 -3.160 1.00 95.75 94 VAL A C 1
ATOM 733 O O . VAL A 1 94 ? -10.186 -1.271 -2.718 1.00 95.75 94 VAL A O 1
ATOM 736 N N . PRO A 1 95 ? -9.056 -0.360 -4.433 1.00 97.06 95 PRO A N 1
ATOM 737 C CA . PRO A 1 95 ? -10.214 -0.364 -5.337 1.00 97.06 95 PRO A CA 1
ATOM 738 C C . PRO A 1 95 ? -10.644 -1.751 -5.840 1.00 97.06 95 PRO A C 1
ATOM 740 O O . PRO A 1 95 ? -11.737 -1.881 -6.384 1.00 97.06 95 PRO A O 1
ATOM 743 N N . ASN A 1 96 ? -9.792 -2.774 -5.712 1.00 96.88 96 ASN A N 1
ATOM 744 C CA . ASN A 1 96 ? -10.009 -4.115 -6.272 1.00 96.88 96 ASN A CA 1
ATOM 745 C C . ASN A 1 96 ? -10.396 -5.169 -5.221 1.00 96.88 96 ASN A C 1
ATOM 747 O O . ASN A 1 96 ? -10.737 -6.301 -5.578 1.00 96.88 96 ASN A O 1
ATOM 751 N N . PHE A 1 97 ? -10.384 -4.798 -3.943 1.00 95.31 97 PHE A N 1
ATOM 752 C CA . PHE A 1 97 ? -10.907 -5.599 -2.845 1.00 95.31 97 PHE A CA 1
ATOM 753 C C . PHE A 1 97 ? -12.379 -5.996 -3.051 1.00 95.31 97 PHE A C 1
ATOM 755 O O . PHE A 1 97 ? -13.221 -5.183 -3.434 1.00 95.31 97 PHE A O 1
ATOM 762 N N . GLN A 1 98 ? -12.690 -7.270 -2.798 1.00 95.06 98 GLN A N 1
ATOM 763 C CA . GLN A 1 98 ? -14.042 -7.819 -2.935 1.00 95.06 98 GLN A CA 1
ATOM 764 C C . GLN A 1 98 ? -14.809 -7.617 -1.625 1.00 95.06 98 GLN A C 1
ATOM 766 O O . GLN A 1 98 ? -14.626 -8.365 -0.663 1.00 95.06 98 GLN A O 1
ATOM 771 N N . LYS A 1 99 ? -15.634 -6.565 -1.565 1.00 93.62 99 LYS A N 1
ATOM 772 C CA . LYS A 1 99 ? -16.321 -6.134 -0.336 1.00 93.62 99 LYS A CA 1
ATOM 773 C C . LYS A 1 99 ? -17.206 -7.216 0.292 1.00 93.62 99 LYS A C 1
ATOM 775 O O . LYS A 1 99 ? -17.260 -7.316 1.509 1.00 93.62 99 LYS A O 1
ATOM 780 N N . ASP A 1 100 ? -17.840 -8.054 -0.523 1.00 96.00 100 ASP A N 1
ATOM 781 C CA . ASP A 1 100 ? -18.626 -9.225 -0.108 1.00 96.00 100 ASP A CA 1
ATOM 782 C C . ASP A 1 100 ? -17.801 -10.307 0.614 1.00 96.00 100 ASP A C 1
ATOM 784 O O . ASP A 1 100 ? -18.365 -11.156 1.301 1.00 96.00 100 ASP A O 1
ATOM 788 N N . ARG A 1 101 ? -16.470 -10.283 0.468 1.00 93.88 101 ARG A N 1
ATOM 789 C CA . ARG A 1 101 ? -15.544 -11.299 0.996 1.00 93.88 101 ARG A CA 1
ATOM 790 C C . ARG A 1 101 ? -14.665 -10.797 2.132 1.00 93.88 101 ARG A C 1
ATOM 792 O O . ARG A 1 101 ? -13.891 -11.586 2.672 1.00 93.88 101 ARG A O 1
ATOM 799 N N . ILE A 1 102 ? -14.737 -9.514 2.476 1.00 94.06 102 ILE A N 1
ATOM 800 C CA . ILE A 1 102 ? -13.895 -8.891 3.500 1.00 94.06 102 ILE A CA 1
ATOM 801 C C . ILE A 1 102 ? -14.716 -8.690 4.766 1.00 94.06 102 ILE A C 1
ATOM 803 O O . ILE A 1 102 ? -15.738 -8.015 4.757 1.00 94.06 102 ILE A O 1
ATOM 807 N N . ALA A 1 103 ? -14.239 -9.278 5.860 1.00 93.25 103 ALA A N 1
ATOM 808 C CA . ALA A 1 103 ? -14.865 -9.181 7.172 1.00 93.25 103 ALA A CA 1
ATOM 809 C C . ALA A 1 103 ? -14.494 -7.874 7.887 1.00 93.25 103 ALA A C 1
ATOM 811 O O . ALA A 1 103 ? -15.344 -7.271 8.528 1.00 93.25 103 ALA A O 1
ATOM 812 N N . ARG A 1 104 ? -13.223 -7.453 7.795 1.00 96.06 104 ARG A N 1
ATOM 813 C CA . ARG A 1 104 ? -12.714 -6.146 8.248 1.00 96.06 104 ARG A CA 1
ATOM 814 C C . ARG A 1 104 ? -11.310 -5.890 7.696 1.00 96.06 104 ARG A C 1
ATOM 816 O O . ARG A 1 104 ? -10.650 -6.828 7.238 1.00 96.06 104 ARG A O 1
ATOM 823 N N . ILE A 1 105 ? -10.831 -4.655 7.812 1.00 95.69 105 ILE A N 1
ATOM 824 C CA . ILE A 1 105 ? -9.446 -4.268 7.512 1.00 95.69 105 ILE A CA 1
ATOM 825 C C . ILE A 1 105 ? -8.748 -3.833 8.808 1.00 95.69 105 ILE A C 1
ATOM 827 O O . ILE A 1 105 ? -9.213 -2.933 9.502 1.00 95.69 105 ILE A O 1
ATOM 831 N N . GLU A 1 106 ? -7.638 -4.477 9.151 1.00 95.50 106 GLU A N 1
ATOM 832 C CA . GLU A 1 106 ? -6.853 -4.207 10.355 1.00 95.50 106 GLU A CA 1
ATOM 833 C C . GLU A 1 106 ? -5.517 -3.559 9.963 1.00 95.50 106 GLU A C 1
ATOM 835 O O . GLU A 1 106 ? -4.671 -4.179 9.319 1.00 95.50 106 GLU A O 1
ATOM 840 N N . ILE A 1 107 ? -5.356 -2.282 10.302 1.00 95.25 107 ILE A N 1
ATOM 841 C CA . ILE A 1 107 ? -4.192 -1.458 9.977 1.00 95.25 107 ILE A CA 1
ATOM 842 C C . ILE A 1 107 ? -3.236 -1.488 11.169 1.0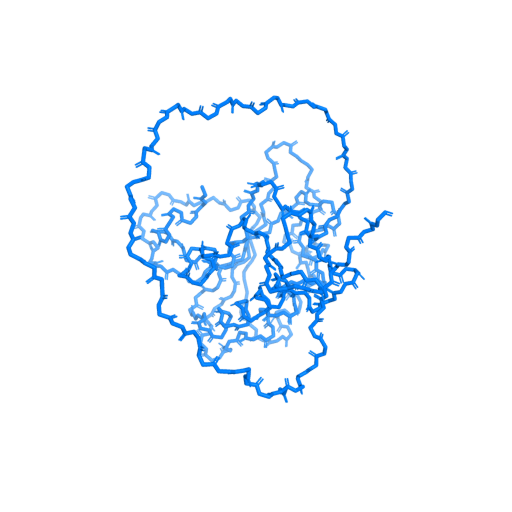0 95.25 107 ILE A C 1
ATOM 844 O O . ILE A 1 107 ? -3.632 -1.200 12.297 1.00 95.25 107 ILE A O 1
ATOM 848 N N . TRP A 1 108 ? -1.971 -1.799 10.918 1.00 94.38 108 TRP A N 1
ATOM 849 C CA . TRP A 1 108 ? -0.891 -1.683 11.887 1.00 94.38 108 TRP A CA 1
ATOM 850 C C . TRP A 1 108 ? 0.084 -0.611 11.416 1.00 94.38 108 TRP A C 1
ATOM 852 O O . TRP A 1 108 ? 0.729 -0.764 10.373 1.00 94.38 108 TRP A O 1
ATOM 862 N N . VAL A 1 109 ? 0.194 0.466 12.186 1.00 92.88 109 VAL A N 1
ATOM 863 C CA . VAL A 1 109 ? 1.201 1.505 11.966 1.00 92.88 109 VAL A CA 1
ATOM 864 C C . VAL A 1 109 ? 2.384 1.167 12.863 1.00 92.88 109 VAL A C 1
ATOM 866 O O . VAL A 1 109 ? 2.231 1.040 14.074 1.00 92.88 109 VAL A O 1
ATOM 869 N N . MET A 1 110 ? 3.544 0.912 12.267 1.00 90.12 110 MET A N 1
ATOM 870 C CA . MET A 1 110 ? 4.742 0.474 12.984 1.00 90.12 110 MET A CA 1
ATOM 871 C C . MET A 1 110 ? 5.771 1.596 12.962 1.00 90.12 110 MET A C 1
ATOM 873 O O . MET A 1 110 ? 6.137 2.026 11.873 1.00 90.12 110 MET A O 1
ATOM 877 N N . ASP A 1 111 ? 6.255 2.040 14.118 1.00 88.88 111 ASP A N 1
ATOM 878 C CA . ASP A 1 111 ? 7.360 2.998 14.191 1.00 88.88 111 ASP A CA 1
ATOM 879 C C . ASP A 1 111 ? 8.718 2.289 14.226 1.00 88.88 111 ASP A C 1
ATOM 881 O O . ASP A 1 111 ? 8.860 1.166 14.731 1.00 88.88 111 ASP A O 1
ATOM 885 N N . ASP A 1 112 ? 9.747 2.976 13.735 1.00 87.56 112 ASP A N 1
ATOM 886 C CA . ASP A 1 112 ? 11.132 2.567 13.937 1.00 87.56 112 ASP A CA 1
ATOM 887 C C . ASP A 1 112 ? 11.511 2.695 15.426 1.00 87.56 112 ASP A C 1
ATOM 889 O O . ASP A 1 112 ? 11.155 3.656 16.111 1.00 87.56 112 ASP A O 1
ATOM 893 N N . ILE A 1 113 ? 12.270 1.731 15.961 1.00 86.19 113 ILE A N 1
ATOM 894 C CA . ILE A 1 113 ? 12.627 1.710 17.390 1.00 86.19 113 ILE A CA 1
ATOM 895 C C . ILE A 1 113 ? 13.535 2.904 17.722 1.00 86.19 113 ILE A C 1
ATOM 897 O O . ILE A 1 113 ? 14.713 2.916 17.371 1.00 86.19 113 ILE A O 1
ATOM 901 N N . GLY A 1 114 ? 12.986 3.891 18.435 1.00 86.12 114 GLY A N 1
ATOM 902 C CA . GLY A 1 114 ? 13.669 5.157 18.728 1.00 86.12 114 GLY A CA 1
ATOM 903 C C . GLY A 1 114 ? 13.695 6.141 17.550 1.00 86.12 114 GLY A C 1
ATOM 904 O O . GLY A 1 114 ? 14.386 7.155 17.631 1.00 86.12 114 GLY A O 1
ATOM 905 N N . GLY A 1 115 ? 12.966 5.844 16.471 1.00 83.88 115 GLY A N 1
ATOM 906 C CA . GLY A 1 115 ? 12.707 6.759 15.366 1.00 83.88 115 GLY A CA 1
ATOM 907 C C . GLY A 1 115 ? 11.616 7.788 15.694 1.00 83.88 115 GLY A C 1
ATOM 908 O O . GLY A 1 115 ? 11.048 7.778 16.790 1.00 83.88 115 GLY A O 1
ATOM 909 N N . PRO A 1 116 ? 11.332 8.711 14.761 1.00 87.69 116 PRO A N 1
ATOM 910 C CA . PRO A 1 116 ? 10.248 9.670 14.909 1.00 87.69 116 PRO A CA 1
ATOM 911 C C . PRO A 1 116 ? 8.889 9.008 14.648 1.00 87.69 116 PRO A C 1
ATOM 913 O O . PRO A 1 116 ? 8.719 8.315 13.651 1.00 87.69 116 PRO A O 1
ATOM 916 N N . ASP A 1 117 ? 7.902 9.297 15.488 1.00 90.44 117 ASP A N 1
ATOM 917 C CA . ASP A 1 117 ? 6.487 9.108 15.155 1.00 90.44 117 ASP A CA 1
ATOM 918 C C . ASP A 1 117 ? 6.052 10.305 14.287 1.00 90.44 117 ASP A C 1
ATOM 920 O O . ASP A 1 117 ? 5.966 11.439 14.770 1.00 90.44 117 ASP A O 1
ATOM 924 N N . LEU A 1 118 ? 5.864 10.073 12.983 1.00 92.69 118 LEU A N 1
ATOM 925 C CA . LEU A 1 118 ? 5.395 11.080 12.022 1.00 92.69 118 LEU A CA 1
ATOM 926 C C . LEU A 1 118 ? 3.906 10.889 11.693 1.00 92.69 118 LEU A C 1
ATOM 928 O O . LEU A 1 118 ? 3.185 11.869 11.498 1.00 92.69 118 LEU A O 1
ATOM 932 N N . ASP A 1 119 ? 3.434 9.644 11.687 1.00 94.56 119 ASP A N 1
ATOM 933 C CA . ASP A 1 119 ? 2.055 9.239 11.426 1.00 94.56 119 ASP A CA 1
ATOM 934 C C . ASP A 1 119 ? 1.624 8.110 12.374 1.00 94.56 119 ASP A C 1
ATOM 936 O O . ASP A 1 119 ? 2.414 7.257 12.760 1.00 94.56 119 ASP A O 1
ATOM 940 N N . SER A 1 120 ? 0.342 8.075 12.726 1.00 95.81 120 SER A N 1
ATOM 941 C CA . SER A 1 120 ? -0.263 7.049 13.590 1.00 95.81 120 SER A CA 1
ATOM 942 C C . SER A 1 120 ? -1.760 6.961 13.314 1.00 95.81 120 SER A C 1
ATOM 944 O O . SER A 1 120 ? -2.315 7.805 12.607 1.00 95.81 120 SER A O 1
ATOM 946 N N . CYS A 1 121 ? -2.433 5.974 13.892 1.00 97.38 121 CYS A N 1
ATOM 947 C CA . CYS A 1 121 ? -3.883 5.827 13.838 1.00 97.38 121 CYS A CA 1
ATOM 948 C C . CYS A 1 121 ? -4.625 7.133 14.168 1.00 97.38 121 CYS A C 1
ATOM 950 O O . CYS A 1 121 ? -4.297 7.851 15.115 1.00 97.38 121 CYS A O 1
ATOM 952 N N . GLY A 1 122 ? -5.630 7.466 13.354 1.00 96.69 122 GLY A N 1
ATOM 953 C CA . GLY A 1 122 ? -6.384 8.717 13.459 1.00 96.69 122 GLY A CA 1
ATOM 954 C C . GLY A 1 122 ? -5.599 10.008 13.175 1.00 96.69 122 GLY A C 1
ATOM 955 O O . GLY A 1 122 ? -6.141 11.082 13.425 1.00 96.69 122 GLY A O 1
ATOM 956 N N . ARG A 1 123 ? -4.359 9.944 12.665 1.00 96.06 123 ARG A N 1
ATOM 957 C CA . ARG A 1 123 ? -3.511 11.112 12.368 1.00 96.06 123 ARG A CA 1
ATOM 958 C C . ARG A 1 123 ? -2.969 11.090 10.932 1.00 96.06 123 ARG A C 1
ATOM 960 O O . ARG A 1 123 ? -2.839 10.036 10.312 1.00 96.06 123 ARG A O 1
ATOM 967 N N . GLY A 1 124 ? -2.714 12.293 10.410 1.00 94.94 124 GLY A N 1
ATOM 968 C CA . GLY A 1 124 ? -2.023 12.558 9.145 1.00 94.94 124 GLY A CA 1
ATOM 969 C C . GLY A 1 124 ? -2.512 11.700 7.980 1.00 94.94 124 GLY A C 1
ATOM 970 O O . GLY A 1 124 ? -3.699 11.729 7.652 1.00 94.94 124 GLY A O 1
ATOM 971 N N . SER A 1 125 ? -1.621 10.961 7.317 1.00 95.81 125 SER A N 1
ATOM 972 C CA . SER A 1 125 ? -2.023 10.180 6.137 1.00 95.81 125 SER A CA 1
ATOM 973 C C . SER A 1 125 ? -2.782 8.895 6.491 1.00 95.81 125 SER A C 1
ATOM 975 O O . SER A 1 125 ? -3.612 8.441 5.700 1.00 95.81 125 SER A O 1
ATOM 977 N N . VAL A 1 126 ? -2.590 8.347 7.698 1.00 96.62 126 VAL A N 1
ATOM 978 C CA . VAL A 1 126 ? -3.358 7.186 8.185 1.00 96.62 126 VAL A CA 1
ATOM 979 C C . VAL A 1 126 ? -4.834 7.551 8.325 1.00 96.62 126 VAL A C 1
ATOM 981 O O . VAL A 1 126 ? -5.692 6.783 7.896 1.00 96.62 126 VAL A O 1
ATOM 984 N N . GLN A 1 127 ? -5.143 8.755 8.820 1.00 97.94 127 GLN A N 1
ATOM 985 C CA . GLN A 1 127 ? -6.519 9.256 8.883 1.00 97.94 127 GLN A CA 1
ATOM 986 C C . GLN A 1 127 ? -7.186 9.275 7.494 1.00 97.94 127 GLN A C 1
ATOM 988 O O . GLN A 1 127 ? -8.328 8.836 7.355 1.00 97.94 127 GLN A O 1
ATOM 993 N N . ILE A 1 128 ? -6.462 9.699 6.450 1.00 97.88 128 ILE A N 1
ATOM 994 C CA . ILE A 1 128 ? -6.967 9.720 5.064 1.00 97.88 128 ILE A CA 1
ATOM 995 C C . ILE A 1 128 ? -7.294 8.297 4.578 1.00 97.88 128 ILE A C 1
ATOM 997 O O . ILE A 1 128 ? -8.316 8.082 3.920 1.00 97.88 128 ILE A O 1
ATOM 1001 N N . LEU A 1 129 ? -6.454 7.307 4.907 1.00 96.69 129 LEU A N 1
ATOM 1002 C CA . LEU A 1 129 ? -6.739 5.898 4.616 1.00 96.69 129 LEU A CA 1
ATOM 1003 C C . LEU A 1 129 ? -7.984 5.414 5.366 1.00 96.69 129 LEU 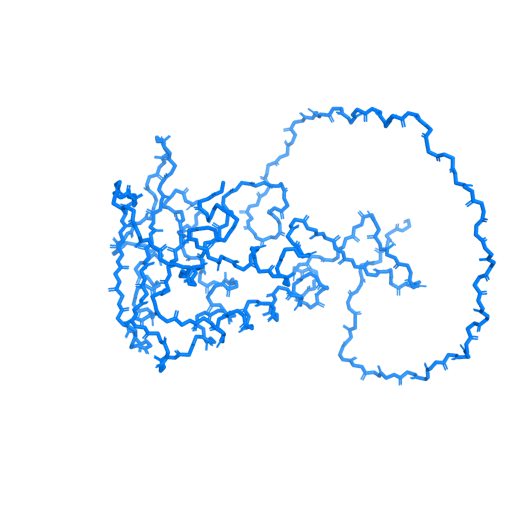A C 1
ATOM 1005 O O . LEU A 1 129 ? -8.867 4.804 4.760 1.00 96.69 129 LEU A O 1
ATOM 1009 N N . GLU A 1 130 ? -8.064 5.687 6.667 1.00 98.31 130 GLU A N 1
ATOM 1010 C CA . GLU A 1 130 ? -9.194 5.288 7.500 1.00 98.31 130 GLU A CA 1
ATOM 1011 C C . GLU A 1 130 ? -10.522 5.841 6.972 1.00 98.31 130 GLU A C 1
ATOM 1013 O O . GLU A 1 130 ? -11.490 5.095 6.822 1.00 98.31 130 GLU A O 1
ATOM 1018 N N . GLU A 1 131 ? -10.573 7.137 6.666 1.00 98.44 131 GLU A N 1
ATOM 1019 C CA . GLU A 1 131 ? -11.755 7.805 6.117 1.00 98.44 131 GLU A CA 1
ATOM 1020 C C . GLU A 1 131 ? -12.139 7.236 4.748 1.00 98.44 131 GLU A C 1
ATOM 1022 O O . GLU A 1 131 ? -13.320 6.960 4.507 1.00 98.44 131 GLU A O 1
ATOM 1027 N N . ARG A 1 132 ? -11.158 6.969 3.875 1.00 98.06 132 ARG A N 1
ATOM 1028 C CA . ARG A 1 132 ? -11.394 6.342 2.567 1.00 98.06 132 ARG A CA 1
ATOM 1029 C C . ARG A 1 132 ? -12.011 4.949 2.712 1.00 98.06 132 ARG A C 1
ATOM 1031 O O . ARG A 1 132 ? -13.002 4.656 2.043 1.00 98.06 132 ARG A O 1
ATOM 1038 N N . LEU A 1 133 ? -11.466 4.101 3.585 1.00 97.75 133 LEU A N 1
ATOM 1039 C CA . LEU A 1 133 ? -11.976 2.742 3.801 1.00 97.75 133 LEU A CA 1
ATOM 1040 C C . LEU A 1 133 ? -13.367 2.745 4.457 1.00 97.75 133 LEU A C 1
ATOM 1042 O O . LEU A 1 133 ? -14.249 2.012 4.003 1.00 97.75 133 LEU A O 1
ATOM 1046 N N . LYS A 1 134 ? -13.601 3.624 5.442 1.00 98.12 134 LYS A N 1
ATOM 1047 C CA . LYS A 1 134 ? -14.927 3.854 6.047 1.00 98.12 134 LYS A CA 1
ATOM 1048 C C . LYS A 1 134 ? -15.944 4.342 5.005 1.00 98.12 134 LYS A C 1
ATOM 1050 O O . LYS A 1 134 ? -17.058 3.835 4.967 1.00 98.12 134 LYS A O 1
ATOM 1055 N N . THR A 1 135 ? -15.556 5.245 4.099 1.00 98.19 135 THR A N 1
ATOM 1056 C CA . THR A 1 135 ? -16.415 5.731 2.993 1.00 98.19 135 THR A CA 1
ATOM 1057 C C . THR A 1 135 ? -16.752 4.631 1.983 1.00 98.19 135 THR A C 1
ATOM 1059 O O . THR A 1 135 ? -17.880 4.552 1.503 1.00 98.19 135 THR A O 1
ATOM 1062 N N . MET A 1 136 ? -15.813 3.722 1.701 1.00 97.31 136 MET A N 1
ATOM 1063 C CA . MET A 1 136 ? -16.083 2.506 0.918 1.00 97.31 136 MET A CA 1
ATOM 1064 C C . MET A 1 136 ? -16.951 1.488 1.690 1.00 97.31 136 MET A C 1
ATOM 1066 O O . MET A 1 136 ? -17.439 0.509 1.118 1.00 97.31 136 MET A O 1
ATOM 1070 N N . GLY A 1 137 ? -17.202 1.740 2.978 1.00 97.31 137 GLY A N 1
ATOM 1071 C CA . GLY A 1 137 ? -18.031 0.949 3.878 1.00 97.31 137 GLY A CA 1
ATOM 1072 C C . GLY A 1 137 ? -17.380 -0.366 4.286 1.00 97.31 137 GLY A C 1
ATOM 1073 O O . GLY A 1 137 ? -18.069 -1.384 4.293 1.00 97.31 137 GLY A O 1
ATOM 1074 N N . TYR A 1 138 ? -16.072 -0.347 4.547 1.00 97.44 138 TYR A N 1
ATOM 1075 C CA . TYR A 1 138 ? -15.373 -1.415 5.257 1.00 97.44 138 TYR A CA 1
ATOM 1076 C C . TYR A 1 138 ? -15.400 -1.151 6.763 1.00 97.44 138 TYR A C 1
ATOM 1078 O O . TYR A 1 138 ? -15.141 -0.026 7.197 1.00 97.44 138 TYR A O 1
ATOM 1086 N N . ASP A 1 139 ? -15.615 -2.202 7.552 1.00 97.19 139 ASP A N 1
ATOM 1087 C CA . ASP A 1 139 ? -15.272 -2.183 8.971 1.00 97.19 139 ASP A CA 1
ATOM 1088 C C . ASP A 1 139 ? -13.749 -2.160 9.106 1.00 97.19 139 ASP A C 1
ATOM 1090 O O . ASP A 1 139 ? -13.052 -2.962 8.472 1.00 97.19 139 ASP A O 1
ATOM 1094 N N . ILE A 1 140 ? -13.217 -1.240 9.914 1.00 97.56 140 ILE A N 1
ATOM 1095 C CA . ILE A 1 140 ? -11.771 -1.103 10.103 1.00 97.56 140 ILE A CA 1
ATOM 1096 C C . ILE A 1 140 ? -11.361 -1.053 11.572 1.00 97.56 140 ILE A C 1
ATOM 1098 O O . ILE A 1 140 ? -12.132 -0.688 12.458 1.00 97.56 140 ILE A O 1
ATOM 1102 N N . THR A 1 141 ? -10.107 -1.396 11.831 1.00 97.19 141 THR A N 1
ATOM 1103 C CA . THR A 1 141 ? -9.433 -1.218 13.120 1.00 97.19 141 THR A CA 1
ATOM 1104 C C . THR A 1 141 ? -8.014 -0.745 12.839 1.00 97.19 141 THR A C 1
ATOM 1106 O O . THR A 1 141 ? -7.401 -1.224 11.890 1.00 97.19 141 THR A O 1
ATOM 1109 N N . CYS A 1 142 ? -7.493 0.185 13.635 1.00 97.19 142 CYS A N 1
ATOM 1110 C CA . CYS A 1 142 ? -6.116 0.656 13.525 1.00 97.19 142 CYS A CA 1
ATOM 1111 C C . CYS A 1 142 ? -5.397 0.450 14.865 1.00 97.19 142 CYS A C 1
ATOM 1113 O O . CYS A 1 142 ? -6.002 0.648 15.921 1.00 97.19 142 CYS A O 1
ATOM 1115 N N . ILE A 1 143 ? -4.146 -0.013 14.821 1.00 95.06 143 ILE A N 1
ATOM 1116 C CA . ILE A 1 143 ? -3.311 -0.309 15.989 1.00 95.06 143 ILE A CA 1
ATOM 1117 C C . ILE A 1 143 ? -1.903 0.251 15.756 1.00 95.06 143 ILE A C 1
ATOM 1119 O O . ILE A 1 143 ? -1.179 -0.233 14.884 1.00 95.06 143 ILE A O 1
ATOM 1123 N N . ASP A 1 144 ? -1.493 1.218 16.572 1.00 93.62 144 ASP A N 1
ATOM 1124 C CA . ASP A 1 144 ? -0.111 1.700 16.591 1.00 93.62 144 ASP A CA 1
ATOM 1125 C C . ASP A 1 144 ? 0.801 0.702 17.318 1.00 93.62 144 ASP A C 1
ATOM 1127 O O . ASP A 1 144 ? 0.448 0.144 18.362 1.00 93.62 144 ASP A O 1
ATOM 1131 N N . ASN A 1 145 ? 1.996 0.488 16.769 1.00 88.00 145 ASN A N 1
ATOM 1132 C CA . ASN A 1 145 ? 3.055 -0.360 17.312 1.00 88.00 145 ASN A CA 1
ATOM 1133 C C . ASN A 1 145 ? 2.569 -1.752 17.742 1.00 88.00 145 ASN A C 1
ATOM 1135 O O . ASN A 1 145 ? 2.800 -2.197 18.873 1.00 88.00 145 ASN A O 1
ATOM 1139 N N . TYR A 1 146 ? 1.895 -2.440 16.814 1.00 84.06 146 TYR A N 1
ATOM 1140 C CA . TYR A 1 146 ? 1.298 -3.756 17.026 1.00 84.06 146 TYR A CA 1
ATOM 1141 C C . TYR A 1 146 ? 2.285 -4.763 17.641 1.00 84.06 146 TYR A C 1
ATOM 1143 O O . TYR A 1 146 ? 3.367 -5.034 17.111 1.00 84.06 146 TYR A O 1
ATOM 1151 N N . LYS A 1 147 ? 1.870 -5.383 18.752 1.00 79.44 147 LYS A N 1
ATOM 1152 C CA . LYS A 1 147 ? 2.619 -6.439 19.445 1.00 79.44 147 LYS A CA 1
ATOM 1153 C C . LYS A 1 147 ? 1.839 -7.750 19.345 1.00 79.44 147 LYS A C 1
ATOM 1155 O O . LYS A 1 147 ? 0.802 -7.861 20.000 1.00 79.44 147 LYS A O 1
ATOM 1160 N N . PRO A 1 148 ? 2.310 -8.756 18.581 1.00 67.88 148 PRO A N 1
ATOM 1161 C CA . PRO A 1 148 ? 1.671 -10.066 18.579 1.00 67.88 148 PRO A CA 1
ATOM 1162 C C . PRO A 1 148 ? 1.767 -10.676 19.981 1.00 67.88 148 PRO A C 1
ATOM 1164 O O . PRO A 1 148 ? 2.863 -10.909 20.493 1.00 67.88 148 PRO A O 1
ATOM 1167 N N . GLY A 1 149 ? 0.618 -10.939 20.603 1.00 55.62 149 GLY A N 1
ATOM 1168 C CA . GLY A 1 149 ? 0.563 -11.706 21.845 1.00 55.62 149 GLY A CA 1
ATOM 1169 C C . GLY A 1 149 ? 1.055 -13.140 21.625 1.00 55.62 149 GLY A C 1
ATOM 1170 O O . GLY A 1 149 ? 0.879 -13.706 20.548 1.00 55.62 149 GLY A O 1
ATOM 1171 N N . CYS A 1 150 ? 1.633 -13.765 22.654 1.00 43.44 150 CYS A N 1
ATOM 1172 C CA . CYS A 1 150 ? 2.181 -15.130 22.576 1.00 43.44 150 CYS A CA 1
ATOM 1173 C C . CYS A 1 150 ? 1.130 -16.253 22.399 1.00 43.44 150 CYS A C 1
ATOM 1175 O O . CYS A 1 150 ? 1.450 -17.427 22.575 1.00 43.44 150 CYS A O 1
ATOM 1177 N N . THR A 1 151 ? -0.122 -15.930 22.074 1.00 39.44 151 THR A N 1
ATOM 1178 C CA . THR A 1 151 ? -1.199 -16.900 21.842 1.00 39.44 151 THR A CA 1
ATOM 1179 C C . THR A 1 151 ? -1.155 -17.432 20.412 1.00 39.44 151 THR A C 1
ATOM 1181 O O . THR A 1 151 ? -1.530 -16.756 19.454 1.00 39.44 151 THR A O 1
ATOM 1184 N N . SER A 1 152 ? -0.706 -18.675 20.272 1.00 43.12 152 SER A N 1
ATOM 1185 C CA . SER A 1 152 ? -0.614 -19.400 19.008 1.00 43.12 152 SER A CA 1
ATOM 1186 C C . SER A 1 152 ? -1.989 -19.752 18.423 1.00 43.12 152 SER A C 1
ATOM 1188 O O . SER A 1 152 ? -2.585 -20.731 18.865 1.00 43.12 152 SER A O 1
ATOM 1190 N N . ALA A 1 153 ? -2.457 -18.998 17.420 1.00 40.66 153 ALA A N 1
ATOM 1191 C CA . ALA A 1 153 ? -3.260 -19.480 16.279 1.00 40.66 153 ALA A CA 1
ATOM 1192 C C . ALA A 1 153 ? -3.750 -18.307 15.404 1.00 40.66 153 ALA A C 1
ATOM 1194 O O . ALA A 1 153 ? -4.895 -17.877 15.510 1.00 40.66 153 ALA A O 1
ATOM 1195 N N . ALA A 1 154 ? -2.907 -17.831 14.485 1.00 44.31 154 ALA A N 1
ATOM 1196 C CA . ALA A 1 154 ? -3.401 -17.203 13.261 1.00 44.31 154 ALA A CA 1
ATOM 1197 C C . ALA A 1 154 ? -3.320 -18.255 12.148 1.00 44.31 154 ALA A C 1
ATOM 1199 O O . ALA A 1 154 ? -2.245 -18.801 11.896 1.00 44.31 154 ALA A O 1
ATOM 1200 N N . GLY A 1 155 ? -4.451 -18.571 11.511 1.00 43.22 155 GLY A N 1
ATOM 1201 C CA . GLY A 1 155 ? -4.425 -19.241 10.208 1.00 43.22 155 GLY A CA 1
ATOM 1202 C C . GLY A 1 155 ? -3.831 -18.307 9.143 1.00 43.22 155 GLY A C 1
ATOM 1203 O O . GLY A 1 155 ? -3.645 -17.122 9.424 1.00 43.22 155 GLY A O 1
ATOM 1204 N N . PRO A 1 156 ? -3.545 -18.794 7.922 1.00 43.22 156 PRO A N 1
ATOM 1205 C CA . PRO A 1 156 ? -2.981 -17.963 6.862 1.00 43.22 156 PRO A CA 1
ATOM 1206 C C . PRO A 1 156 ? -3.992 -16.896 6.420 1.00 43.22 156 PRO A C 1
ATOM 1208 O O . PRO A 1 156 ? -4.831 -17.132 5.553 1.00 43.22 156 PRO A O 1
ATOM 1211 N N . ALA A 1 157 ? -3.915 -15.716 7.029 1.00 45.16 157 ALA A N 1
ATOM 1212 C CA . ALA A 1 157 ? -4.688 -14.557 6.618 1.00 45.16 157 ALA A CA 1
ATOM 1213 C C . ALA A 1 157 ? -4.017 -13.856 5.428 1.00 45.16 157 ALA A C 1
ATOM 1215 O O . ALA A 1 157 ? -2.785 -13.728 5.372 1.00 45.16 157 ALA A O 1
ATOM 1216 N N . SER A 1 158 ? -4.839 -13.359 4.501 1.00 45.09 158 SER A N 1
ATOM 1217 C CA . SER A 1 158 ? -4.404 -12.417 3.471 1.00 45.09 158 SER A CA 1
ATOM 1218 C C . SER A 1 158 ? -3.965 -11.120 4.144 1.00 45.09 158 SER A C 1
ATOM 1220 O O . SER A 1 158 ? -4.761 -10.427 4.777 1.00 45.09 158 SER A O 1
ATOM 1222 N N . ALA A 1 159 ? -2.687 -10.785 4.018 1.00 47.28 159 ALA A N 1
ATOM 1223 C CA . ALA A 1 159 ? -2.114 -9.614 4.661 1.00 47.28 159 ALA A CA 1
ATOM 1224 C C . ALA A 1 159 ? -1.342 -8.793 3.638 1.00 47.28 159 ALA A C 1
ATOM 1226 O O . ALA A 1 159 ? -0.355 -9.257 3.075 1.00 47.28 159 ALA A O 1
ATOM 1227 N N . VAL A 1 160 ? -1.750 -7.551 3.414 1.00 52.59 160 VAL A N 1
ATOM 1228 C CA . VAL A 1 160 ? -0.955 -6.532 2.727 1.00 52.59 160 VAL A CA 1
ATOM 1229 C C . VAL A 1 160 ? 0.204 -6.096 3.641 1.00 52.59 160 VAL A C 1
ATOM 1231 O O . VAL A 1 160 ? 0.276 -4.970 4.133 1.00 52.59 160 VAL A O 1
ATOM 1234 N N . ILE A 1 161 ? 1.137 -7.015 3.899 1.00 47.03 161 ILE A N 1
ATOM 1235 C CA . ILE A 1 161 ? 2.416 -6.693 4.532 1.00 47.03 161 ILE A CA 1
ATOM 1236 C C . ILE A 1 161 ? 3.357 -6.248 3.419 1.00 47.03 161 ILE A C 1
ATOM 1238 O O . ILE A 1 161 ? 3.954 -7.078 2.729 1.00 47.03 161 ILE A O 1
ATOM 1242 N N . ARG A 1 162 ? 3.524 -4.931 3.261 1.00 43.22 162 ARG A N 1
ATOM 1243 C CA . ARG A 1 162 ? 4.702 -4.406 2.568 1.00 43.22 162 ARG A CA 1
ATOM 1244 C C . ARG A 1 162 ? 5.928 -4.663 3.441 1.00 43.22 162 ARG A C 1
ATOM 1246 O O . ARG A 1 162 ? 5.928 -4.391 4.640 1.00 43.22 162 ARG A O 1
ATOM 1253 N N . ARG A 1 163 ? 6.969 -5.244 2.845 1.00 37.78 163 ARG A N 1
ATOM 1254 C CA . ARG A 1 163 ? 8.204 -5.583 3.552 1.00 37.78 163 ARG A CA 1
ATOM 1255 C C . ARG A 1 163 ? 9.075 -4.340 3.754 1.00 37.78 163 ARG A C 1
ATOM 1257 O O . ARG A 1 163 ? 9.437 -3.668 2.794 1.00 37.78 163 ARG A O 1
ATOM 1264 N N . TRP A 1 164 ? 9.525 -4.146 4.989 1.00 30.62 164 TRP A N 1
ATOM 1265 C CA . TRP A 1 164 ? 10.637 -3.258 5.329 1.00 30.62 164 TRP A CA 1
ATOM 1266 C C . TRP A 1 164 ? 11.992 -3.873 4.926 1.00 30.62 164 TRP A C 1
ATOM 1268 O O . TRP A 1 164 ? 12.278 -5.028 5.253 1.00 30.62 164 TRP A O 1
ATOM 1278 N N . GLY A 1 165 ? 12.831 -3.093 4.229 1.00 25.50 165 GLY A N 1
ATOM 1279 C CA . GLY A 1 165 ? 14.285 -3.312 4.127 1.00 25.50 165 GLY A CA 1
ATOM 1280 C C . GLY A 1 165 ? 14.852 -4.036 2.886 1.00 25.50 165 GLY A C 1
ATOM 1281 O O . GLY A 1 165 ? 15.084 -5.249 2.938 1.00 25.50 165 GLY A O 1
ATOM 1282 N N . GLY A 1 166 ? 15.182 -3.231 1.858 1.00 23.58 166 GLY A N 1
ATOM 1283 C CA . GLY A 1 166 ? 16.387 -3.285 0.992 1.00 23.58 166 GLY A CA 1
ATOM 1284 C C . GLY A 1 166 ? 16.510 -4.350 -0.125 1.00 23.58 166 GLY A C 1
ATOM 1285 O O . GLY A 1 166 ? 16.028 -5.462 0.069 1.00 23.58 166 GLY A O 1
ATOM 1286 N N . PRO A 1 167 ? 17.211 -4.077 -1.261 1.00 28.86 167 PRO A N 1
ATOM 1287 C CA . PRO A 1 167 ? 17.920 -2.845 -1.654 1.00 28.86 167 PRO A CA 1
ATOM 1288 C C . PRO A 1 167 ? 17.356 -2.144 -2.917 1.00 28.86 167 PRO A C 1
ATOM 1290 O O . PRO A 1 167 ? 17.956 -1.188 -3.394 1.00 28.86 167 PRO A O 1
ATOM 1293 N N . THR A 1 168 ? 16.229 -2.596 -3.479 1.0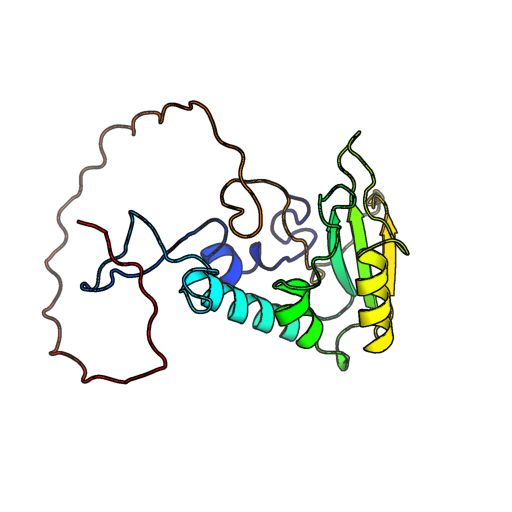0 29.64 168 THR A N 1
ATOM 1294 C CA . THR A 1 168 ? 15.662 -2.101 -4.756 1.00 29.64 168 THR A CA 1
ATOM 1295 C C . THR A 1 168 ? 14.383 -1.273 -4.583 1.00 29.64 168 THR A C 1
ATOM 1297 O O . THR A 1 168 ? 13.493 -1.291 -5.428 1.00 29.64 168 THR A O 1
ATOM 1300 N N . ALA A 1 169 ? 14.294 -0.500 -3.497 1.00 31.95 169 ALA A N 1
ATOM 1301 C CA . ALA A 1 169 ? 13.238 0.495 -3.301 1.00 31.95 169 ALA A CA 1
ATOM 1302 C C . ALA A 1 169 ? 13.461 1.735 -4.196 1.00 31.95 169 ALA A C 1
ATOM 1304 O O . ALA A 1 169 ? 13.815 2.812 -3.725 1.00 31.95 169 ALA A O 1
ATOM 1305 N N . GLY A 1 170 ? 13.254 1.563 -5.500 1.00 28.12 170 GLY A N 1
ATOM 1306 C CA . GLY A 1 170 ? 13.003 2.634 -6.460 1.00 28.12 170 GLY A CA 1
ATOM 1307 C C . GLY A 1 170 ? 11.744 2.257 -7.246 1.00 28.12 170 GLY A C 1
ATOM 1308 O O . GLY A 1 170 ? 11.704 1.165 -7.798 1.00 28.12 170 GLY A O 1
ATOM 1309 N N . LEU A 1 171 ? 10.684 3.061 -7.322 1.00 29.08 171 LEU A N 1
ATOM 1310 C CA . LEU A 1 171 ? 10.482 4.446 -6.875 1.00 29.08 171 LEU A CA 1
ATOM 1311 C C . LEU A 1 171 ? 9.220 4.477 -5.990 1.00 29.08 171 LEU A C 1
ATOM 1313 O O . LEU A 1 171 ? 8.350 3.619 -6.120 1.00 29.08 171 LEU A O 1
ATOM 1317 N N . TRP A 1 172 ? 9.075 5.355 -5.002 1.00 30.17 172 TRP A N 1
ATOM 1318 C CA . TRP A 1 172 ? 9.627 6.697 -4.768 1.00 30.17 172 TRP A CA 1
ATOM 1319 C C . TRP A 1 172 ? 9.975 6.793 -3.261 1.00 30.17 172 TRP A C 1
ATOM 1321 O O . TRP A 1 172 ? 9.372 6.069 -2.473 1.00 30.17 172 TRP A O 1
ATOM 1331 N N . GLY A 1 173 ? 10.872 7.637 -2.744 1.00 25.16 173 GLY A N 1
ATOM 1332 C CA . GLY A 1 173 ? 11.788 8.649 -3.296 1.00 25.16 173 GLY A CA 1
ATOM 1333 C C . GLY A 1 173 ? 12.324 9.488 -2.107 1.00 25.16 173 GLY A C 1
ATOM 1334 O O . GLY A 1 173 ? 11.666 9.538 -1.075 1.00 25.16 173 GLY A O 1
ATOM 1335 N N . THR A 1 174 ? 13.487 10.144 -2.118 1.00 24.92 174 THR A N 1
ATOM 1336 C CA . THR A 1 174 ? 14.482 10.398 -3.180 1.00 24.92 174 THR A CA 1
ATOM 1337 C C . THR A 1 174 ? 15.913 10.020 -2.718 1.00 24.92 174 THR A C 1
ATOM 1339 O O . THR A 1 174 ? 16.087 9.216 -1.809 1.00 24.92 174 THR A O 1
ATOM 1342 N N . SER A 1 175 ? 16.955 10.564 -3.358 1.00 23.22 175 SER A N 1
ATOM 1343 C CA . SER A 1 175 ? 18.369 10.181 -3.198 1.00 23.22 175 SER A CA 1
ATOM 1344 C C . SER A 1 175 ? 19.037 10.467 -1.843 1.00 23.22 175 SER A C 1
ATOM 1346 O O . SER A 1 175 ? 18.966 11.586 -1.341 1.00 23.22 175 SER A O 1
ATOM 1348 N N . VAL A 1 176 ? 19.901 9.536 -1.417 1.00 23.12 176 VAL A N 1
ATOM 1349 C CA . VAL A 1 176 ? 21.244 9.827 -0.867 1.00 23.12 176 VAL A CA 1
ATOM 1350 C C . VAL A 1 176 ? 22.234 8.834 -1.498 1.00 23.12 176 VAL A C 1
ATOM 1352 O O . VAL A 1 176 ? 21.858 7.697 -1.776 1.00 23.12 176 VAL A O 1
ATOM 1355 N N . ALA A 1 177 ? 23.478 9.248 -1.758 1.00 22.59 177 ALA A N 1
ATOM 1356 C CA . ALA A 1 177 ? 24.494 8.418 -2.411 1.00 22.59 177 ALA A CA 1
ATOM 1357 C C . ALA A 1 177 ? 25.783 8.271 -1.580 1.00 22.59 177 ALA A C 1
ATOM 1359 O O . ALA A 1 177 ? 26.252 9.237 -0.982 1.00 22.59 177 ALA A O 1
ATOM 1360 N N . GLY A 1 178 ? 26.397 7.085 -1.675 1.00 21.98 178 GLY A N 1
ATOM 1361 C CA . GLY A 1 178 ? 27.802 6.809 -1.344 1.00 21.98 178 GLY A CA 1
ATOM 1362 C C . GLY A 1 178 ? 28.075 6.162 0.028 1.00 21.98 178 GLY A C 1
ATOM 1363 O O . GLY A 1 178 ? 27.230 6.237 0.916 1.00 21.98 178 GLY A O 1
ATOM 1364 N N . PRO A 1 179 ? 29.280 5.593 0.250 1.00 31.64 179 PRO A N 1
ATOM 1365 C CA . PRO A 1 179 ? 30.218 5.033 -0.732 1.00 31.64 179 PRO A CA 1
ATOM 1366 C C . PRO A 1 179 ? 30.658 3.584 -0.403 1.00 31.64 179 PRO A C 1
ATOM 1368 O O . PRO A 1 179 ? 30.691 3.183 0.752 1.00 31.64 179 PRO A O 1
ATOM 1371 N N . GLY A 1 180 ? 31.111 2.842 -1.421 1.00 31.81 180 GLY A N 1
ATOM 1372 C CA . GLY A 1 180 ? 32.045 1.714 -1.263 1.00 31.81 180 GLY A CA 1
ATOM 1373 C C . GLY A 1 180 ? 31.522 0.411 -0.635 1.00 31.81 180 GLY A C 1
ATOM 1374 O O . GLY A 1 180 ? 31.468 0.264 0.580 1.00 31.81 180 GLY A O 1
ATOM 1375 N N . ALA A 1 181 ? 31.310 -0.603 -1.476 1.00 26.70 181 ALA A N 1
ATOM 1376 C CA . ALA A 1 181 ? 31.425 -2.008 -1.083 1.00 26.70 181 ALA A CA 1
ATOM 1377 C C . ALA A 1 181 ? 32.013 -2.800 -2.261 1.00 26.70 181 ALA A C 1
ATOM 1379 O O . ALA A 1 181 ? 31.459 -2.778 -3.361 1.00 26.70 181 ALA A O 1
ATOM 1380 N N . GLU A 1 182 ? 33.153 -3.459 -2.050 1.00 25.59 182 GLU A N 1
ATOM 1381 C CA . GLU A 1 182 ? 33.766 -4.330 -3.056 1.00 25.59 182 GLU A CA 1
ATOM 1382 C C . GLU A 1 182 ? 32.901 -5.571 -3.308 1.00 25.59 182 GLU A C 1
ATOM 1384 O O . GLU A 1 182 ? 32.356 -6.176 -2.383 1.00 25.59 182 GLU A O 1
ATOM 1389 N N . VAL A 1 183 ? 32.799 -5.976 -4.575 1.00 34.78 183 VAL A N 1
ATOM 1390 C CA . VAL A 1 183 ? 32.149 -7.233 -4.962 1.00 34.78 183 VAL A CA 1
ATOM 1391 C C . VAL A 1 183 ? 33.161 -8.373 -4.782 1.00 34.78 183 VAL A C 1
ATOM 1393 O O . VAL A 1 183 ? 34.215 -8.330 -5.419 1.00 34.78 183 VAL A O 1
ATOM 1396 N N . PRO A 1 184 ? 32.883 -9.403 -3.960 1.00 32.97 184 PRO A N 1
ATOM 1397 C CA . PRO A 1 184 ? 33.785 -10.542 -3.825 1.00 32.97 184 PRO A CA 1
ATOM 1398 C C . PRO A 1 184 ? 33.826 -11.368 -5.127 1.00 32.97 184 PRO A C 1
ATOM 1400 O O . PRO A 1 184 ? 32.801 -11.498 -5.805 1.00 32.97 184 PRO A O 1
ATOM 1403 N N . PRO A 1 185 ? 34.981 -11.952 -5.496 1.00 40.78 185 PRO A N 1
ATOM 1404 C CA . PRO A 1 185 ? 35.115 -12.709 -6.736 1.00 40.78 185 PRO A CA 1
ATOM 1405 C C . PRO A 1 185 ? 34.311 -14.024 -6.703 1.00 40.78 185 PRO A C 1
ATOM 1407 O O . PRO A 1 185 ? 34.172 -14.640 -5.642 1.00 40.78 185 PRO A O 1
ATOM 1410 N N . PRO A 1 186 ? 33.804 -14.500 -7.857 1.00 44.62 186 PRO A N 1
ATOM 1411 C CA . PRO A 1 186 ? 33.075 -15.762 -7.934 1.00 44.62 186 PRO A CA 1
ATOM 1412 C C . PRO A 1 186 ? 34.001 -16.975 -7.709 1.00 44.62 186 PRO A C 1
ATOM 1414 O O . PRO A 1 186 ? 35.178 -16.931 -8.083 1.00 44.62 186 PRO A O 1
ATOM 1417 N N . PRO A 1 187 ? 33.486 -18.088 -7.152 1.00 37.56 187 PRO A N 1
ATOM 1418 C CA . PRO A 1 187 ? 34.257 -19.319 -6.996 1.00 37.56 187 PRO A CA 1
ATOM 1419 C C . PRO A 1 187 ? 34.579 -19.962 -8.361 1.00 37.56 187 PRO A C 1
ATOM 1421 O O . PRO A 1 187 ? 33.773 -19.876 -9.292 1.00 37.56 187 PRO A O 1
ATOM 1424 N N . PRO A 1 188 ? 35.737 -20.634 -8.506 1.00 42.91 188 PRO A N 1
ATOM 1425 C CA . PRO A 1 188 ? 36.144 -21.225 -9.773 1.00 42.91 188 PRO A CA 1
ATOM 1426 C C . PRO A 1 188 ? 35.418 -22.546 -10.081 1.00 42.91 188 PRO A C 1
ATOM 1428 O O . PRO A 1 188 ? 35.118 -23.335 -9.190 1.00 42.91 188 PRO A O 1
ATOM 1431 N N . ASN A 1 189 ? 35.275 -22.817 -11.382 1.00 40.22 189 ASN A N 1
ATOM 1432 C CA . ASN A 1 189 ? 34.855 -24.079 -12.005 1.00 40.22 189 ASN A CA 1
ATOM 1433 C C . ASN A 1 189 ? 33.410 -24.564 -11.776 1.00 40.22 189 ASN A C 1
ATOM 1435 O O . ASN A 1 189 ? 33.123 -25.371 -10.897 1.00 40.22 189 ASN A O 1
ATOM 1439 N N . TYR A 1 190 ? 32.555 -24.268 -12.761 1.00 32.94 190 TYR A N 1
ATOM 1440 C CA . TYR A 1 190 ? 31.567 -25.238 -13.240 1.00 32.94 190 TYR A CA 1
ATOM 1441 C C . TYR A 1 190 ? 31.774 -25.456 -14.745 1.00 32.94 190 TYR A C 1
ATOM 1443 O O . TYR A 1 190 ? 31.502 -24.569 -15.556 1.00 32.94 190 TYR A O 1
ATOM 1451 N N . GLN A 1 191 ? 32.321 -26.613 -15.130 1.00 36.72 191 GLN A N 1
ATOM 1452 C CA . GLN A 1 191 ? 32.559 -26.936 -16.539 1.00 36.72 191 GLN A CA 1
ATOM 1453 C C . GLN A 1 191 ? 31.228 -27.186 -17.256 1.00 36.72 191 GLN A C 1
ATOM 1455 O O . GLN A 1 191 ? 30.461 -28.071 -16.883 1.00 36.72 191 GLN A O 1
ATOM 1460 N N . ARG A 1 192 ? 30.963 -26.421 -18.319 1.00 36.22 192 ARG A N 1
ATOM 1461 C CA . ARG A 1 192 ? 29.789 -26.609 -19.177 1.00 36.22 192 ARG A CA 1
ATOM 1462 C C . ARG A 1 192 ? 30.053 -27.747 -20.167 1.00 36.22 192 ARG A C 1
ATOM 1464 O O . ARG A 1 192 ? 30.691 -27.530 -21.195 1.00 36.22 192 ARG A O 1
ATOM 1471 N N . SER A 1 193 ? 29.542 -28.941 -19.880 1.00 37.09 193 SER A N 1
ATOM 1472 C CA . SER A 1 193 ? 29.428 -30.009 -20.878 1.00 37.09 193 SER A CA 1
ATOM 1473 C C . SER A 1 193 ? 28.453 -29.591 -21.989 1.00 37.09 193 SER A C 1
ATOM 1475 O O . SER A 1 193 ? 27.422 -28.964 -21.739 1.00 37.09 193 SER A O 1
ATOM 1477 N N . GLY A 1 194 ? 28.814 -29.872 -23.243 1.00 37.84 194 GLY A N 1
ATOM 1478 C CA . GLY A 1 194 ? 28.059 -29.416 -24.411 1.00 37.84 194 GLY A CA 1
ATOM 1479 C C . GLY A 1 194 ? 26.749 -30.181 -24.605 1.00 37.84 194 GLY A C 1
ATOM 1480 O O . GLY A 1 194 ? 26.768 -31.393 -24.806 1.00 37.84 194 GLY A O 1
ATOM 1481 N N . GLY A 1 195 ? 25.622 -29.466 -24.591 1.00 40.38 195 GLY A N 1
ATOM 1482 C CA . GLY A 1 195 ? 24.339 -29.969 -25.089 1.00 40.38 195 GLY A CA 1
ATOM 1483 C C . GLY A 1 195 ? 24.209 -29.807 -26.614 1.00 40.38 195 GLY A C 1
ATOM 1484 O O . GLY A 1 195 ? 24.903 -28.968 -27.195 1.00 40.38 195 GLY A O 1
ATOM 1485 N N . PRO A 1 196 ? 23.335 -30.587 -27.278 1.00 43.38 196 PRO A N 1
ATOM 1486 C CA . PRO A 1 196 ? 23.128 -30.509 -28.725 1.00 43.38 196 PRO A CA 1
ATOM 1487 C C . PRO A 1 196 ? 22.496 -29.169 -29.156 1.00 43.38 196 PRO A C 1
ATOM 1489 O O . PRO A 1 196 ? 21.829 -28.514 -28.350 1.00 43.38 196 PRO A O 1
ATOM 1492 N N . PRO A 1 197 ? 22.681 -28.746 -30.422 1.00 43.12 197 PRO A N 1
ATOM 1493 C CA . PRO A 1 197 ? 22.161 -27.471 -30.912 1.00 43.12 197 PRO A CA 1
ATOM 1494 C C . PRO A 1 197 ? 20.620 -27.445 -30.939 1.00 43.12 197 PRO A C 1
ATOM 1496 O O . PRO A 1 197 ? 19.995 -28.468 -31.233 1.00 43.12 197 PRO A O 1
ATOM 1499 N N . PRO A 1 198 ? 19.990 -26.283 -30.680 1.00 43.75 198 PRO A N 1
ATOM 1500 C CA . PRO A 1 198 ? 18.538 -26.150 -30.725 1.00 43.75 198 PRO A CA 1
ATOM 1501 C C . PRO A 1 198 ? 17.994 -26.308 -32.159 1.00 43.75 198 PRO A C 1
ATOM 1503 O O . PRO A 1 198 ? 18.672 -25.937 -33.125 1.00 43.75 198 PRO A O 1
ATOM 1506 N N . PRO A 1 199 ? 16.762 -26.828 -32.328 1.00 39.97 199 PRO A N 1
ATOM 1507 C CA . PRO A 1 199 ? 16.120 -26.919 -33.634 1.00 39.97 199 PRO A CA 1
ATOM 1508 C C . PRO A 1 199 ? 15.834 -25.526 -34.216 1.00 39.97 199 PRO A C 1
ATOM 1510 O O . PRO A 1 199 ? 15.593 -24.562 -33.489 1.00 39.97 199 PRO A O 1
ATOM 1513 N N . LYS A 1 200 ? 15.849 -25.431 -35.551 1.00 40.56 200 LYS A N 1
ATOM 1514 C CA . LYS A 1 200 ? 15.632 -24.175 -36.286 1.00 40.56 200 LYS A CA 1
ATOM 1515 C C . LYS A 1 200 ? 14.251 -23.585 -35.978 1.00 40.56 200 LYS A C 1
ATOM 1517 O O . LYS A 1 200 ? 13.242 -24.281 -36.077 1.00 40.56 200 LYS A O 1
ATOM 1522 N N . THR A 1 201 ? 14.217 -22.294 -35.664 1.00 41.78 201 THR A N 1
ATOM 1523 C CA . THR A 1 201 ? 12.990 -21.518 -35.461 1.00 41.78 201 THR A CA 1
ATOM 1524 C C . THR A 1 201 ? 12.146 -21.437 -36.742 1.00 41.78 201 THR A C 1
ATOM 1526 O O . THR A 1 201 ? 12.701 -21.240 -37.827 1.00 41.78 201 THR A O 1
ATOM 1529 N N . PRO A 1 202 ? 10.805 -21.532 -36.645 1.00 36.22 202 PRO A N 1
ATOM 1530 C CA . PRO A 1 202 ? 9.906 -21.075 -37.701 1.00 36.22 202 PRO A CA 1
ATOM 1531 C C . PRO A 1 202 ? 10.061 -19.565 -37.947 1.00 36.22 202 PRO A C 1
ATOM 1533 O O . PRO A 1 202 ? 10.531 -18.831 -37.076 1.00 36.22 202 PRO A O 1
ATOM 1536 N N . GLY A 1 203 ? 9.665 -19.108 -39.138 1.00 34.84 203 GLY A N 1
ATOM 1537 C CA . GLY A 1 203 ? 9.779 -17.706 -39.555 1.00 34.84 203 GLY A CA 1
ATOM 1538 C C . GLY A 1 203 ? 8.976 -16.714 -38.693 1.00 34.84 203 GLY A C 1
ATOM 1539 O O . GLY A 1 203 ? 8.139 -17.123 -37.887 1.00 34.84 203 GLY A O 1
ATOM 1540 N N . PRO A 1 204 ? 9.226 -15.401 -38.855 1.00 35.09 204 PRO A N 1
ATOM 1541 C CA . PRO A 1 204 ? 8.690 -14.373 -37.969 1.00 35.09 204 PRO A CA 1
ATOM 1542 C C . PRO A 1 204 ? 7.160 -14.329 -37.998 1.00 35.09 204 PRO A C 1
ATOM 1544 O O . PRO A 1 204 ? 6.550 -14.177 -39.058 1.00 35.09 204 PRO A O 1
ATOM 1547 N N . LEU A 1 205 ? 6.547 -14.400 -36.814 1.00 33.09 205 LEU A N 1
ATOM 1548 C CA . LEU A 1 205 ? 5.130 -14.100 -36.657 1.00 33.09 205 LEU A CA 1
ATOM 1549 C C . LEU A 1 205 ? 4.907 -12.607 -36.937 1.00 33.09 205 LEU A C 1
ATOM 1551 O O . LEU A 1 205 ? 5.577 -11.748 -36.363 1.00 33.09 205 LEU A O 1
ATOM 1555 N N . SER A 1 206 ? 3.976 -12.309 -37.838 1.00 31.64 206 SER A N 1
ATOM 1556 C CA . SER A 1 206 ? 3.621 -10.947 -38.238 1.00 31.64 206 SER A CA 1
ATOM 1557 C C . SER A 1 206 ? 3.138 -10.095 -37.059 1.00 31.64 206 SER A C 1
ATOM 1559 O O . SER A 1 206 ? 2.450 -10.581 -36.162 1.00 31.64 206 SER A O 1
ATOM 1561 N N . SER A 1 207 ? 3.468 -8.804 -37.107 1.00 37.88 207 SER A N 1
ATOM 1562 C CA . SER A 1 207 ? 3.186 -7.795 -36.081 1.00 37.88 207 SER A CA 1
ATOM 1563 C C . SER A 1 207 ? 1.745 -7.803 -35.553 1.00 37.88 207 SER A C 1
ATOM 1565 O O . SER A 1 207 ? 0.810 -7.483 -36.289 1.00 37.88 207 SER A O 1
ATOM 1567 N N . LEU A 1 208 ? 1.589 -8.024 -34.246 1.00 33.06 208 LEU A N 1
ATOM 1568 C CA . LEU A 1 208 ? 0.406 -7.612 -33.492 1.00 33.06 208 LEU A CA 1
ATOM 1569 C C . LEU A 1 208 ? 0.746 -6.335 -32.719 1.00 33.06 208 LEU A C 1
ATOM 1571 O O . LEU A 1 208 ? 1.453 -6.366 -31.713 1.00 33.06 208 LEU A O 1
ATOM 1575 N N . GLY A 1 209 ? 0.263 -5.201 -33.225 1.00 37.41 209 GLY A N 1
ATOM 1576 C CA . GLY A 1 209 ? 0.396 -3.908 -32.562 1.00 37.41 209 GLY A CA 1
ATOM 1577 C C . GLY A 1 209 ? -0.529 -3.813 -31.350 1.00 37.41 209 GLY A C 1
ATOM 1578 O O . GLY A 1 209 ? -1.721 -3.565 -31.505 1.00 37.41 209 GLY A O 1
ATOM 1579 N N . GLY A 1 210 ? 0.030 -3.996 -30.154 1.00 31.48 210 GLY A N 1
ATOM 1580 C CA . GLY A 1 210 ? -0.553 -3.525 -28.893 1.00 31.48 210 GLY A CA 1
ATOM 1581 C C . GLY A 1 210 ? -0.028 -2.129 -28.517 1.00 31.48 210 GLY A C 1
ATOM 1582 O O . GLY A 1 210 ? 0.891 -1.634 -29.177 1.00 31.48 210 GLY A O 1
ATOM 1583 N N . PRO A 1 211 ? -0.580 -1.479 -27.473 1.00 44.84 211 PRO A N 1
ATOM 1584 C CA . PRO A 1 211 ? -0.103 -0.173 -27.013 1.00 44.84 211 PRO A CA 1
ATOM 1585 C C . PRO A 1 211 ? 1.398 -0.227 -26.691 1.00 44.84 211 PRO A C 1
ATOM 1587 O O . PRO A 1 211 ? 1.883 -1.209 -26.131 1.00 44.84 211 PRO A O 1
ATOM 1590 N N . GLY A 1 212 ? 2.126 0.808 -27.120 1.00 49.16 212 GLY A N 1
ATOM 1591 C CA . GLY A 1 212 ? 3.568 0.742 -27.374 1.00 49.16 212 GLY A CA 1
ATOM 1592 C C . GLY A 1 212 ? 4.406 0.160 -26.233 1.00 49.16 212 GLY A C 1
ATOM 1593 O O . GLY A 1 212 ? 4.440 0.710 -25.135 1.00 49.16 212 GLY A O 1
ATOM 1594 N N . SER A 1 213 ? 5.135 -0.923 -26.530 1.00 54.59 213 SER A N 1
ATOM 1595 C CA . SER A 1 213 ? 6.132 -1.488 -25.617 1.00 54.59 213 SER A CA 1
ATOM 1596 C C . SER A 1 213 ? 7.209 -0.447 -25.318 1.00 54.59 213 SER A C 1
ATOM 1598 O O . SER A 1 213 ? 7.855 0.079 -26.227 1.00 54.59 213 SER A O 1
ATOM 1600 N N . CYS A 1 214 ? 7.373 -0.128 -24.038 1.00 66.31 214 CYS A N 1
ATOM 1601 C CA . CYS A 1 214 ? 8.213 0.973 -23.608 1.00 66.31 214 CYS A CA 1
ATOM 1602 C C . CYS A 1 214 ? 9.610 0.490 -23.231 1.00 66.31 214 CYS A C 1
ATOM 1604 O O . CYS A 1 214 ? 9.760 -0.331 -22.323 1.00 66.31 214 CYS A O 1
ATOM 1606 N N . VAL A 1 215 ? 10.638 0.994 -23.920 1.00 67.00 215 VAL A N 1
ATOM 1607 C CA . VAL A 1 215 ? 12.004 0.490 -23.750 1.00 67.00 215 VAL A CA 1
ATOM 1608 C C . VAL A 1 215 ? 13.042 1.606 -23.740 1.00 67.00 215 VAL A C 1
ATOM 1610 O O . VAL A 1 215 ? 13.101 2.442 -24.643 1.00 67.00 215 VAL A O 1
ATOM 1613 N N . LYS A 1 216 ? 13.910 1.576 -22.726 1.00 67.75 216 LYS A N 1
ATOM 1614 C CA . LYS A 1 216 ? 15.022 2.514 -22.573 1.00 67.75 216 LYS A CA 1
ATOM 1615 C C . LYS A 1 216 ? 16.103 2.226 -23.613 1.00 67.75 216 LYS A C 1
ATOM 1617 O O . LYS A 1 216 ? 16.610 1.108 -23.707 1.00 67.75 216 LYS A O 1
ATOM 1622 N N . ARG A 1 217 ? 16.461 3.236 -24.408 1.00 61.31 217 ARG A N 1
ATOM 1623 C CA . ARG A 1 217 ? 17.592 3.157 -25.343 1.00 61.31 217 ARG A CA 1
ATOM 1624 C C . ARG A 1 217 ? 18.894 3.380 -24.574 1.00 61.31 217 ARG A C 1
ATOM 1626 O O . ARG A 1 217 ? 18.966 4.284 -23.748 1.00 61.31 217 ARG A O 1
ATOM 1633 N N . ARG A 1 218 ? 19.932 2.592 -24.874 1.00 58.53 218 ARG A N 1
ATOM 1634 C CA . ARG A 1 218 ? 21.304 2.931 -24.468 1.00 58.53 218 ARG A CA 1
ATOM 1635 C C . ARG A 1 218 ? 21.707 4.227 -25.174 1.00 58.53 218 ARG A C 1
ATOM 1637 O O . ARG A 1 218 ? 21.598 4.297 -26.400 1.00 58.53 218 ARG A O 1
ATOM 1644 N N . ASN A 1 219 ? 22.200 5.208 -24.423 1.00 54.66 219 ASN A N 1
ATOM 1645 C CA . ASN A 1 219 ? 22.981 6.288 -25.019 1.00 54.66 219 ASN A CA 1
ATOM 1646 C C . ASN A 1 219 ? 24.294 5.690 -25.551 1.00 54.66 219 ASN A C 1
ATOM 1648 O O . ASN A 1 219 ? 24.882 4.821 -24.904 1.00 54.66 219 ASN A O 1
ATOM 1652 N N . LYS A 1 220 ? 24.693 6.116 -26.751 1.00 40.03 220 LYS A N 1
ATOM 1653 C CA . LYS A 1 220 ? 26.022 5.858 -27.320 1.00 40.03 220 LYS A CA 1
ATOM 1654 C C . LYS A 1 220 ? 26.982 6.967 -26.912 1.00 40.03 220 LYS A C 1
ATOM 1656 O O . LYS A 1 220 ? 26.486 8.106 -26.778 1.00 40.03 220 LYS A O 1
#

Foldseek 3Di:
DVCPLLPFACALCSDPLNVVLPPDDWAAAPPDRHIDPPDWDACVSPVPAPSNVSLLVSQLVLLLPAAEEEEEEFEQQDDVGGDDCDDSCNPRRLVNHDQVGYQAYEYEHEYDDPGDRNDACCDDVNVVVVVVCVVVPGHYHYHYNDDDDPDDDDNHHHYNDDDDDDDPCPPDDDDDDDDDDDDDDDDDDDDDDDDDDDDDDDDDDDDDDDPDHDTDHDDD

Secondary structure (DSSP, 8-state):
-TTTTTTSEE-GGGSHHHHHHTT----B-SSSSSB-SS----TTT-TT-HHHHHHHHHHHHHHHH--EEEEEEEESS-TT-SS-SSSHIIIIIGGG--GGGEEEEEEEEE--TTS-----TTSHHHHHHHHHHHHTT--EEEEET----S------EEEEEPPP--S---SS---------PPPPPPS----PPPPPPPPPPPPPPP--PSPPP-PPPP-

Sequence (220 aa):
IYSDRTRRYLPLCDTLIGSFGDFLNWCGQANDTGFNYDSCPNTEECENNAVESFWKIASITYAKQSSGVIYVMLNGSAIGGAYPVKGFFADYEVPNFQKDRIARIEIWVMDDIGGPDLDSCGRGSVQILEERLKTMGYDITCIDNYKPGCTSAAGPASAVIRRWGGPTAGLWGTSVAGPGAEVPPPPPNYQRSGGPPPPKTPGPLSSLGGPGSCVKRRNK

pLDDT: mean 73.59, std 25.36, range [21.98, 98.44]

InterPro domains:
  IPR003193 ADP-ribosyl cyclase (CD38/157) [PF02267] (2-148)
  IPR003193 ADP-ribosyl cyclase (CD38/157) [PTHR10912] (2-148)

Radius of gyration: 21.53 Å; chains: 1; bounding box: 55×43×62 Å